Protein 8GXN (pdb70)

B-factor: mean 24.3, std 11.28, range [12.11, 96.99]

Structure (mmCIF, N/CA/C/O backbone):
data_8GXN
#
_entry.id   8GXN
#
_cell.length_a   74.688
_cell.length_b   74.688
_cell.length_c   81.523
_cell.angle_alpha   90.000
_cell.angle_beta   90.000
_cell.angle_gamma   120.000
#
_symmetry.space_group_name_H-M   'P 31 2 1'
#
loop_
_entity.id
_entity.type
_entity.pdbx_description
1 polymer caffeyl-CoA-O-methyltransferase
2 non-polymer S-ADENOSYL-L-HOMOCYSTEINE
3 non-polymer 'MAGNESIUM ION'
4 water water
#
loop_
_atom_site.group_PDB
_atom_site.id
_atom_site.type_symbol
_atom_site.label_atom_id
_atom_site.label_alt_id
_atom_site.label_comp_id
_atom_site.label_asym_id
_atom_site.label_entity_id
_atom_site.label_seq_id
_atom_site.pdbx_PDB_ins_code
_atom_site.Cartn_x
_atom_site.Cartn_y
_atom_site.Cartn_z
_atom_site.occupancy
_atom_site.B_iso_or_equiv
_atom_site.auth_seq_id
_atom_site.auth_comp_id
_atom_site.auth_asym_id
_atom_site.auth_atom_id
_atom_site.pdbx_PDB_model_num
ATOM 1 N N . LYS A 1 8 ? -4.22977 11.44175 83.67409 1.000 39.62698 8 LYS B N 1
ATOM 2 C CA . LYS A 1 8 ? -3.54263 12.26195 84.71829 1.000 31.63496 8 LYS B CA 1
ATOM 3 C C . LYS A 1 8 ? -4.50302 12.60216 85.86512 1.000 25.16735 8 LYS B C 1
ATOM 4 O O . LYS A 1 8 ? -5.59512 13.09087 85.61870 1.000 24.31306 8 LYS B O 1
ATOM 23 N N . THR A 1 9 ? -4.05030 12.38150 87.10282 1.000 23.02261 9 THR B N 1
ATOM 24 C CA . THR A 1 9 ? -4.88815 12.63434 88.26952 1.000 21.79628 9 THR B CA 1
ATOM 25 C C . THR A 1 9 ? -4.04041 12.67722 89.53195 1.000 22.24788 9 THR B C 1
ATOM 26 O O . THR A 1 9 ? -2.95537 12.10084 89.58936 1.000 23.82262 9 THR B O 1
ATOM 37 N N . ILE A 1 10 ? -4.55991 13.35905 90.55611 1.000 18.23422 10 ILE B N 1
ATOM 38 C CA . ILE A 1 10 ? -3.98679 13.33463 91.89991 1.000 19.78892 10 ILE B CA 1
ATOM 39 C C . ILE A 1 10 ? -4.82352 12.48468 92.84870 1.000 18.22834 10 ILE B C 1
ATOM 40 O O . ILE A 1 10 ? -4.60824 12.52109 94.06743 1.000 20.18319 10 ILE B O 1
ATOM 56 N N . LEU A 1 11 ? -5.78999 11.73924 92.32634 1.000 17.48129 11 LEU B N 1
ATOM 57 C CA . LEU A 1 11 ? -6.71939 10.98036 93.14224 1.000 17.50640 11 LEU B CA 1
ATOM 58 C C . LEU A 1 11 ? -6.23280 9.56426 93.37592 1.000 21.52558 11 LEU B C 1
ATOM 59 O O . LEU A 1 11 ? -5.22287 9.12317 92.81089 1.000 21.02058 11 LEU B O 1
ATOM 75 N N . LYS A 1 12 ? -7.01329 8.84000 94.18774 1.000 20.50685 12 LYS B N 1
ATOM 76 C CA . LYS A 1 12 ? -6.62471 7.50890 94.63772 1.000 23.35298 12 LYS B CA 1
ATOM 77 C C . LYS A 1 12 ? -6.40999 6.55754 93.47027 1.000 24.00666 12 LYS B C 1
ATOM 78 O O . LYS A 1 12 ? -5.52018 5.69904 93.51731 1.000 26.62420 12 LYS B O 1
ATOM 97 N N . SER A 1 13 ? -7.21818 6.67770 92.42095 1.000 21.06623 13 SER B N 1
ATOM 98 C CA . SER A 1 13 ? -7.08337 5.80074 91.26645 1.000 23.41818 13 SER B CA 1
ATOM 99 C C . SER A 1 13 ? -7.52580 6.53164 90.00686 1.000 22.92761 13 SER B C 1
ATOM 100 O O . SER A 1 13 ? -8.29550 7.49332 90.05538 1.000 21.05140 13 SER B O 1
ATOM 108 N N . GLU A 1 14 ? -7.03760 6.05171 88.86588 1.000 22.08497 14 GLU B N 1
ATOM 109 C CA . GLU A 1 14 ? -7.53550 6.53441 87.58634 1.000 20.69158 14 GLU B CA 1
ATOM 110 C C . GLU A 1 14 ? -9.02895 6.25482 87.44501 1.000 19.44509 14 GLU B C 1
ATOM 111 O O . GLU A 1 14 ? -9.76901 7.07464 86.89712 1.000 18.90640 14 GLU B O 1
ATOM 123 N N . ALA A 1 15 ? -9.50016 5.11438 87.95339 1.000 19.39817 15 ALA B N 1
ATOM 124 C CA . ALA A 1 15 ? -10.91756 4.79267 87.82418 1.000 20.30577 15 ALA B CA 1
ATOM 125 C C . ALA A 1 15 ? -11.77798 5.81719 88.56313 1.000 16.39768 15 ALA B C 1
ATOM 126 O O . ALA A 1 15 ? -12.85704 6.18192 88.08817 1.000 18.22397 15 ALA B O 1
ATOM 133 N N . LEU A 1 16 ? -11.32868 6.27504 89.74099 1.000 17.96062 16 LEU B N 1
ATOM 134 C CA . LEU A 1 16 ? -12.08180 7.29560 90.46601 1.000 17.44624 16 LEU B CA 1
ATOM 135 C C . LEU A 1 16 ? -12.13862 8.59674 89.67554 1.000 16.02271 16 LEU B C 1
ATOM 136 O O . LEU A 1 16 ? -13.20638 9.21092 89.56030 1.000 15.88808 16 LEU B O 1
ATOM 152 N N . GLN A 1 17 ? -11.00986 9.01108 89.09937 1.000 16.01120 17 GLN B N 1
ATOM 153 C CA . GLN A 1 17 ? -11.00425 10.20268 88.25706 1.000 17.20930 17 GLN B CA 1
ATOM 154 C C . GLN A 1 17 ? -11.97166 10.04784 87.08907 1.000 16.13430 17 GLN B C 1
ATOM 155 O O . GLN A 1 17 ? -12.73750 10.96207 86.76264 1.000 15.86998 17 GLN B O 1
ATOM 169 N N . LYS A 1 18 ? -11.93708 8.89345 86.42463 1.000 16.42001 18 LYS B N 1
ATOM 170 C CA . LYS A 1 18 ? -12.81509 8.70731 85.27859 1.000 15.39444 18 LYS B CA 1
ATOM 171 C C . LYS A 1 18 ? -14.27527 8.68968 85.70344 1.000 15.37257 18 LYS B C 1
ATOM 172 O O . LYS A 1 18 ? -15.14699 9.15293 84.96307 1.000 16.11847 18 LYS B O 1
ATOM 191 N N . TYR A 1 19 ? -14.54770 8.15072 86.89064 1.000 15.38730 19 TYR B N 1
ATOM 192 C CA . TYR A 1 19 ? -15.90494 8.14014 87.43240 1.000 15.51920 19 TYR B CA 1
ATOM 193 C C . TYR A 1 19 ? -16.45281 9.55879 87.56525 1.000 14.32157 19 TYR B C 1
ATOM 194 O O . TYR A 1 19 ? -17.59710 9.83465 87.19693 1.000 15.35063 19 TYR B O 1
ATOM 212 N N . ILE A 1 20 ? -15.63756 10.47792 88.07507 1.000 14.72885 20 ILE B N 1
ATOM 213 C CA . ILE A 1 20 ? -16.08807 11.87193 88.19079 1.000 14.83719 20 ILE B CA 1
ATOM 214 C C . ILE A 1 20 ? -16.42794 12.42657 86.81584 1.000 13.81659 20 ILE B C 1
ATOM 215 O O . ILE A 1 20 ? -17.46147 13.06979 86.60482 1.000 15.73152 20 ILE B O 1
ATOM 231 N N . TRP A 1 21 ? -15.53955 12.21906 85.84766 1.000 14.83248 21 TRP B N 1
ATOM 232 C CA . TRP A 1 21 ? -15.77645 12.77444 84.52748 1.000 15.41537 21 TRP B CA 1
ATOM 233 C C . TRP A 1 21 ? -17.02342 12.15366 83.89412 1.000 14.13440 21 TRP B C 1
ATOM 234 O O . TRP A 1 21 ? -17.89301 12.85217 83.36524 1.000 14.66272 21 TRP B O 1
ATOM 255 N N . ASP A 1 22 ? -17.13822 10.82222 83.95584 1.000 16.07259 22 ASP B N 1
ATOM 256 C CA . ASP A 1 22 ? -18.24994 10.15064 83.28499 1.000 16.39250 22 ASP B CA 1
ATOM 257 C C . ASP A 1 22 ? -19.57652 10.49570 83.93799 1.000 14.96980 22 ASP B C 1
ATOM 258 O O . ASP A 1 22 ? -20.60191 10.59858 83.25508 1.000 17.48716 22 ASP B O 1
ATOM 267 N N . THR A 1 23 ? -19.58071 10.64738 85.26079 1.000 14.74120 23 THR B N 1
ATOM 268 C CA . THR A 1 23 ? -20.82197 10.81667 86.00100 1.000 15.21990 23 THR B CA 1
ATOM 269 C C . THR A 1 23 ? -21.26156 12.26924 86.06105 1.000 14.74565 23 THR B C 1
ATOM 270 O O . THR A 1 23 ? -22.45506 12.56079 85.95445 1.000 16.14988 23 THR B O 1
ATOM 281 N N . SER A 1 24 ? -20.31365 13.17529 86.23217 1.000 15.07410 24 SER B N 1
ATOM 282 C CA . SER A 1 24 ? -20.63604 14.53415 86.65593 1.000 14.22509 24 SER B CA 1
ATOM 283 C C . SER A 1 24 ? -20.12556 15.63324 85.75488 1.000 16.35925 24 SER B C 1
ATOM 284 O O . SER A 1 24 ? -20.71520 16.70699 85.73415 1.000 22.30065 24 SER B O 1
ATOM 292 N N . ALA A 1 25 ? -19.04978 15.41238 85.01865 1.000 15.93285 25 ALA B N 1
ATOM 293 C CA . ALA A 1 25 ? -18.49635 16.47372 84.18455 1.000 17.61866 25 ALA B CA 1
ATOM 294 C C . ALA A 1 25 ? -18.90062 16.34549 82.72360 1.000 15.57154 25 ALA B C 1
ATOM 295 O O . ALA A 1 25 ? -19.50283 17.27109 82.17060 1.000 17.14961 25 ALA B O 1
ATOM 302 N N . TYR A 1 26 ? -18.59789 15.21864 82.08498 1.000 16.63029 26 TYR B N 1
ATOM 303 C CA . TYR A 1 26 ? -18.95400 15.07991 80.67834 1.000 17.34887 26 TYR B CA 1
ATOM 304 C C . TYR A 1 26 ? -20.43650 15.32081 80.41837 1.000 16.96983 26 TYR B C 1
ATOM 305 O O . TYR A 1 26 ? -20.76304 15.95885 79.40137 1.000 18.54675 26 TYR B O 1
ATOM 323 N N . PRO A 1 27 ? -21.37358 14.86871 81.26411 1.000 17.73507 27 PRO B N 1
ATOM 324 C CA . PRO A 1 27 ? -22.80000 15.11761 80.97642 1.000 19.02747 27 PRO B CA 1
ATOM 325 C C . PRO A 1 27 ? -23.20155 16.57584 81.08574 1.000 20.25756 27 PRO B C 1
ATOM 326 O O . PRO A 1 27 ? -24.31571 16.91961 80.69166 1.000 21.92582 27 PRO B O 1
ATOM 337 N N . ARG A 1 28 ? -22.34217 17.42754 81.63197 1.000 17.46718 28 ARG B N 1
ATOM 338 C CA . ARG A 1 28 ? -22.62242 18.83932 81.84378 1.000 15.95814 28 ARG B CA 1
ATOM 339 C C . ARG A 1 28 ? -21.67526 19.73154 81.04734 1.000 17.82200 28 ARG B C 1
ATOM 340 O O . ARG A 1 28 ? -21.65601 20.95223 81.23939 1.000 18.11119 28 ARG B O 1
ATOM 361 N N . GLU A 1 29 ? -20.88203 19.14481 80.16796 1.000 17.02319 29 GLU B N 1
ATOM 362 C CA . GLU A 1 29 ? -19.83291 19.85272 79.44817 1.000 16.64362 29 GLU B CA 1
ATOM 363 C C . GLU A 1 29 ? -20.35574 20.35600 78.11037 1.000 15.96171 29 GLU B C 1
ATOM 364 O O . GLU A 1 29 ? -20.82562 19.57274 77.27905 1.000 16.65545 29 GLU B O 1
ATOM 376 N N . HIS A 1 30 ? -20.21222 21.65750 77.88297 1.000 17.07946 30 HIS B N 1
ATOM 377 C CA . HIS A 1 30 ? -20.58053 22.25734 76.60563 1.000 16.24100 30 HIS B CA 1
ATOM 378 C C . HIS A 1 30 ? -19.92708 21.51700 75.45108 1.000 15.76908 30 HIS B C 1
ATOM 379 O O . HIS A 1 30 ? -18.75582 21.13157 75.50953 1.000 16.64200 30 HIS B O 1
ATOM 393 N N . GLU A 1 31 ? -20.70450 21.34310 74.38448 1.000 18.69112 31 GLU B N 1
ATOM 394 C CA . GLU A 1 31 ? -20.20997 20.63043 73.21059 1.000 17.89236 31 GLU B CA 1
ATOM 395 C C . GLU A 1 31 ? -18.89390 21.19080 72.67688 1.000 16.89159 31 GLU B C 1
ATOM 396 O O . GLU A 1 31 ? -18.01323 20.42557 72.24807 1.000 17.80018 31 GLU B O 1
ATOM 408 N N . GLN A 1 32 ? -18.72843 22.52296 72.70293 1.000 17.33904 32 GLN B N 1
ATOM 409 C CA . GLN A 1 32 ? -17.48968 23.09274 72.17063 1.000 16.65553 32 GLN B CA 1
ATOM 410 C C . GLN A 1 32 ? -16.29670 22.89199 73.09725 1.000 15.83446 32 GLN B C 1
ATOM 411 O O . GLN A 1 32 ? -15.15353 22.88577 72.61813 1.000 16.17492 32 GLN B O 1
ATOM 425 N N . LEU A 1 33 ? -16.53522 22.69701 74.40310 1.000 15.53701 33 LEU B N 1
ATOM 426 C CA . LEU A 1 33 ? -15.45230 22.30530 75.30053 1.000 14.62376 33 LEU B CA 1
ATOM 427 C C . LEU A 1 33 ? -14.97950 20.88584 75.00887 1.000 15.00515 33 LEU B C 1
ATOM 428 O O . LEU A 1 33 ? -13.77466 20.62434 74.97020 1.000 16.55629 33 LEU B O 1
ATOM 444 N N . LYS A 1 34 ? -15.91504 19.95605 74.79103 1.000 17.08646 34 LYS B N 1
ATOM 445 C CA . LYS A 1 34 ? -15.52595 18.62316 74.34141 1.000 18.09602 34 LYS B CA 1
ATOM 446 C C . LYS A 1 34 ? -14.71679 18.68469 73.04997 1.000 18.38302 34 LYS B C 1
ATOM 447 O O . LYS A 1 34 ? -13.65901 18.05248 72.93480 1.000 18.12874 34 LYS B O 1
ATOM 466 N N . ARG A 1 35 ? -15.19371 19.44865 72.07487 1.000 17.49954 35 ARG B N 1
ATOM 467 C CA . ARG A 1 35 ? -14.49821 19.53796 70.79612 1.000 18.02694 35 ARG B CA 1
ATOM 468 C C . ARG A 1 35 ? -13.10554 20.13090 70.98480 1.000 18.70183 35 ARG B C 1
ATOM 469 O O . ARG A 1 35 ? -12.13699 19.68967 70.34689 1.000 19.72711 35 ARG B O 1
ATOM 490 N N . LEU A 1 36 ? -12.96686 21.11820 71.88256 1.000 16.10076 36 LEU B N 1
ATOM 491 C CA . LEU A 1 36 ? -11.65323 21.70024 72.12338 1.000 16.55292 36 LEU B CA 1
ATOM 492 C C . LEU A 1 36 ? -10.71486 20.67176 72.73229 1.000 16.49654 36 LEU B C 1
ATOM 493 O O . LEU A 1 36 ? -9.55745 20.56898 72.32263 1.000 17.56540 36 LEU B O 1
ATOM 509 N N . ARG A 1 37 ? -11.19537 19.87988 73.69731 1.000 16.87522 37 ARG B N 1
ATOM 510 C CA . ARG A 1 37 ? -10.37579 18.81431 74.25961 1.000 19.25176 37 ARG B CA 1
ATOM 511 C C . ARG A 1 37 ? -9.93228 17.83661 73.18416 1.000 19.62051 37 ARG B C 1
ATOM 512 O O . ARG A 1 37 ? -8.76109 17.44310 73.13863 1.000 22.22688 37 ARG B O 1
ATOM 533 N N . ASP A 1 38 ? -10.86241 17.41160 72.33108 1.000 20.53307 38 ASP B N 1
ATOM 534 C CA . ASP A 1 38 ? -10.53037 16.43390 71.30086 1.000 23.60946 38 ASP B CA 1
ATOM 535 C C . ASP A 1 38 ? -9.52681 17.01131 70.30636 1.000 24.72835 38 ASP B C 1
ATOM 536 O O . ASP A 1 38 ? -8.57199 16.33048 69.91346 1.000 24.59092 38 ASP B O 1
ATOM 545 N N . ALA A 1 39 ? -9.68869 18.28290 69.93350 1.000 21.08488 39 ALA B N 1
ATOM 546 C CA . ALA A 1 39 ? -8.73232 18.91096 69.02501 1.000 21.43823 39 ALA B CA 1
ATOM 547 C C . ALA A 1 39 ? -7.35508 18.99665 69.66116 1.000 22.27368 39 ALA B C 1
ATOM 548 O O . ALA A 1 39 ? -6.32800 18.84459 68.98780 1.000 22.71283 39 ALA B O 1
ATOM 555 N N . THR A 1 40 ? -7.31599 19.25817 70.96245 1.000 20.17128 40 THR B N 1
ATOM 556 C CA . THR A 1 40 ? -6.04703 19.34579 71.66822 1.000 20.28995 40 THR B CA 1
ATOM 557 C C . THR A 1 40 ? -5.34865 17.99195 71.70004 1.000 22.51417 40 THR B C 1
ATOM 558 O O . THR A 1 40 ? -4.12927 17.90577 71.48428 1.000 21.93131 40 THR B O 1
ATOM 569 N N . PHE A 1 41 ? -6.09968 16.91899 71.98374 1.000 22.64406 41 PHE B N 1
ATOM 570 C CA . PHE A 1 41 ? -5.48457 15.59841 72.01488 1.000 27.93762 41 PHE B CA 1
ATOM 571 C C . PHE A 1 41 ? -5.00527 15.20608 70.62372 1.000 28.94642 41 PHE B C 1
ATOM 572 O O . PHE A 1 41 ? -3.93275 14.60595 70.46927 1.000 29.93224 41 PHE B O 1
ATOM 589 N N . LYS A 1 42 ? -5.78302 15.54372 69.59576 1.000 25.56041 42 LYS B N 1
ATOM 590 C CA . LYS A 1 42 ? -5.39018 15.17495 68.24027 1.000 28.14622 42 LYS B CA 1
ATOM 591 C C . LYS A 1 42 ? -4.09072 15.86583 67.85273 1.000 30.37425 42 LYS B C 1
ATOM 592 O O . LYS A 1 42 ? -3.21063 15.25423 67.23974 1.000 32.46558 42 LYS B O 1
ATOM 611 N N . LYS A 1 43 ? -3.94710 17.14134 68.20646 1.000 25.56958 43 LYS B N 1
ATOM 612 C CA . LYS A 1 43 ? -2.75848 17.89598 67.82455 1.000 25.49166 43 LYS B CA 1
ATOM 613 C C . LYS A 1 43 ? -1.55254 17.55406 68.68919 1.000 30.18745 43 LYS B C 1
ATOM 614 O O . LYS A 1 43 ? -0.44912 17.36646 68.16774 1.000 29.64638 43 LYS B O 1
ATOM 633 N N . TYR A 1 44 ? -1.72891 17.49593 70.01213 1.000 24.36798 44 TYR B N 1
ATOM 634 C CA . TYR A 1 44 ? -0.59866 17.40661 70.92588 1.000 25.21908 44 TYR B CA 1
ATOM 635 C C . TYR A 1 44 ? -0.43969 16.03875 71.56054 1.000 26.10142 44 TYR B C 1
ATOM 636 O O . TYR A 1 44 ? 0.52779 15.82954 72.30148 1.000 26.92023 44 TYR B O 1
ATOM 654 N N . GLY A 1 45 ? -1.36139 15.11595 71.30829 1.000 27.90139 45 GLY B N 1
ATOM 655 C CA . GLY A 1 45 ? -1.25988 13.80822 71.93424 1.000 29.11307 45 GLY B CA 1
ATOM 656 C C . GLY A 1 45 ? -1.22084 13.92473 73.44245 1.000 31.14562 45 GLY B C 1
ATOM 657 O O . GLY A 1 45 ? -2.00068 14.65842 74.05674 1.000 27.76370 45 GLY B O 1
ATOM 661 N N . ASP A 1 46 ? -0.29666 13.19871 74.06001 1.000 30.68553 46 ASP B N 1
ATOM 662 C CA . ASP A 1 46 ? -0.27482 13.13097 75.51255 1.000 34.87079 46 ASP B CA 1
ATOM 663 C C . ASP A 1 46 ? 0.06840 14.47111 76.13749 1.000 33.55993 46 ASP B C 1
ATOM 664 O O . ASP A 1 46 ? -0.17790 14.66849 77.33437 1.000 36.91898 46 ASP B O 1
ATOM 673 N N . ARG A 1 47 ? 0.63916 15.39203 75.36299 1.000 31.46208 47 ARG B N 1
ATOM 674 C CA . ARG A 1 47 ? 0.89071 16.72897 75.87383 1.000 36.34600 47 ARG B CA 1
ATOM 675 C C . ARG A 1 47 ? -0.39881 17.45324 76.22441 1.000 31.63274 47 ARG B C 1
ATOM 676 O O . ARG A 1 47 ? -0.34381 18.47836 76.91017 1.000 32.75875 47 ARG B O 1
ATOM 697 N N . ALA A 1 48 ? -1.54900 16.95313 75.76354 1.000 27.09094 48 ALA B N 1
ATOM 698 C CA . ALA A 1 48 ? -2.83077 17.56246 76.09466 1.000 25.79628 48 ALA B CA 1
ATOM 699 C C . ALA A 1 48 ? -3.08692 17.56553 77.59342 1.000 28.75102 48 ALA B C 1
ATOM 700 O O . ALA A 1 48 ? -3.97640 18.28547 78.05817 1.000 28.11546 48 ALA B O 1
ATOM 707 N N . VAL A 1 49 ? -2.32634 16.76812 78.34559 1.000 30.43615 49 VAL B N 1
ATOM 708 C CA . VAL A 1 49 ? -2.37186 16.75469 79.80797 1.000 34.21204 49 VAL B CA 1
ATOM 709 C C . VAL A 1 49 ? -2.24484 18.14387 80.39868 1.000 28.34195 49 VAL B C 1
ATOM 710 O O . VAL A 1 49 ? -2.67612 18.39109 81.53300 1.000 28.53910 49 VAL B O 1
ATOM 723 N N . MET A 1 50 ? -1.61163 19.05622 79.67802 1.000 25.83999 50 MET B N 1
ATOM 724 C CA . MET A 1 50 ? -1.37665 20.37947 80.21867 1.000 27.47494 50 MET B CA 1
ATOM 725 C C . MET A 1 50 ? -2.66756 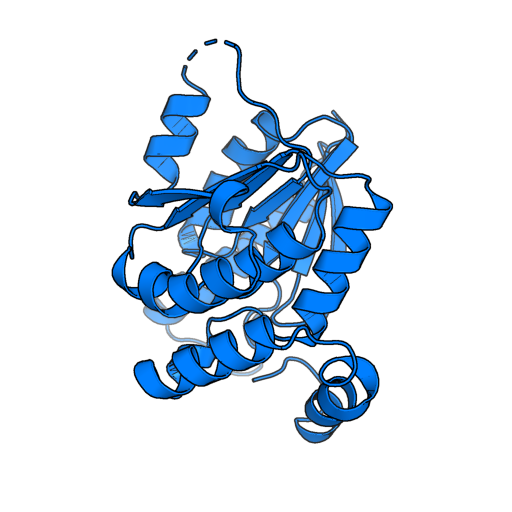21.15094 80.40443 1.000 26.05830 50 MET B C 1
ATOM 726 O O . MET A 1 50 ? -2.69965 22.10629 81.18920 1.000 27.74242 50 MET B O 1
ATOM 740 N N . GLY A 1 51 ? -3.71595 20.76870 79.69406 1.000 23.02212 51 GLY B N 1
ATOM 741 C CA . GLY A 1 51 ? -4.95884 21.48337 79.75991 1.000 22.73869 51 GLY B CA 1
ATOM 742 C C . GLY A 1 51 ? -5.68766 21.25686 81.07179 1.000 19.79315 51 GLY B C 1
ATOM 743 O O . GLY A 1 51 ? -5.50875 20.25837 81.77952 1.000 21.04521 51 GLY B O 1
ATOM 747 N N . VAL A 1 52 ? -6.50003 22.23744 81.40801 1.000 18.88747 52 VAL B N 1
ATOM 748 C CA . VAL A 1 52 ? -7.36513 22.12873 82.58502 1.000 17.43140 52 VAL B CA 1
ATOM 749 C C . VAL A 1 52 ? -8.37493 21.01120 82.34618 1.000 17.26517 52 VAL B C 1
ATOM 750 O O . VAL A 1 52 ? -9.03776 20.99313 81.29781 1.000 19.62225 52 VAL B O 1
ATOM 763 N N . PRO A 1 53 ? -8.53658 20.07312 83.27555 1.000 17.36283 53 PRO B N 1
ATOM 764 C CA . PRO A 1 53 ? -9.43468 18.94383 83.04335 1.000 17.30432 53 PRO B CA 1
ATOM 765 C C . PRO A 1 53 ? -10.88964 19.32334 83.27038 1.000 16.25482 53 PRO B C 1
ATOM 766 O O . PRO A 1 53 ? -11.20507 20.34473 83.91043 1.000 17.04616 53 PRO B O 1
ATOM 777 N N . PRO A 1 54 ? -11.81663 18.49206 82.78169 1.000 15.52825 54 PRO B N 1
ATOM 778 C CA . PRO A 1 54 ? -13.23086 18.90152 82.80326 1.000 15.96605 54 PRO B CA 1
ATOM 779 C C . PRO A 1 54 ? -13.82178 19.07924 84.19611 1.000 14.82241 54 PRO B C 1
ATOM 780 O O . PRO A 1 54 ? -14.71389 19.90809 84.36507 1.000 15.84642 54 PRO B O 1
ATOM 791 N N . ASP A 1 55 ? -13.43828 18.27303 85.18980 1.000 14.75644 55 ASP B N 1
ATOM 792 C CA . ASP A 1 55 ? -13.99366 18.52463 86.52013 1.000 14.13037 55 ASP B CA 1
ATOM 793 C C . ASP A 1 55 ? -13.50321 19.86108 87.07212 1.000 13.78302 55 ASP B C 1
ATOM 794 O O . ASP A 1 55 ? -14.28433 20.61906 87.66452 1.000 14.69656 55 ASP B O 1
ATOM 803 N N . GLU A 1 56 ? -12.22578 20.19746 86.85162 1.000 14.92073 56 GLU B N 1
ATOM 804 C CA . GLU A 1 56 ? -11.77481 21.51934 87.25533 1.000 14.71908 56 GLU B CA 1
ATOM 805 C C . GLU A 1 56 ? -12.54169 22.61132 86.51107 1.000 14.29079 56 GLU B C 1
ATOM 806 O O . GLU A 1 56 ? -12.93497 23.61802 87.10424 1.000 15.46240 56 GLU B O 1
ATOM 819 N N . GLY A 1 57 ? -12.80186 22.41301 85.22030 1.000 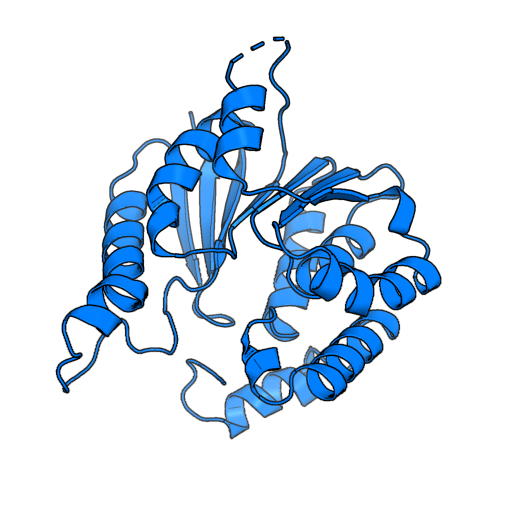14.85205 57 GLY B N 1
ATOM 820 C CA . GLY A 1 57 ? -13.54549 23.40567 84.45697 1.000 13.96764 57 GLY B CA 1
ATOM 821 C C . GLY A 1 57 ? -14.92905 23.67464 85.00967 1.000 15.04920 57 GLY B C 1
ATOM 822 O O . GLY A 1 57 ? -15.33398 24.83108 85.19607 1.000 14.94753 57 GLY B O 1
ATOM 826 N N . LEU A 1 58 ? -15.67308 22.60963 85.30512 1.000 14.43508 58 LEU B N 1
ATOM 827 C CA . LEU A 1 58 ? -17.01814 22.83997 85.83145 1.000 15.70508 58 LEU B CA 1
ATOM 828 C C . LEU A 1 58 ? -16.98030 23.52769 87.18909 1.000 14.25771 58 LEU B C 1
ATOM 829 O O . LEU A 1 58 ? -17.86830 24.32002 87.51611 1.000 15.66102 58 LEU B O 1
ATOM 834 N N . PHE A 1 59 ? -15.94570 23.26322 87.97381 1.000 14.50600 59 PHE B N 1
ATOM 835 C CA . PHE A 1 59 ? -15.76186 23.97049 89.23072 1.000 14.82725 59 PHE B CA 1
ATOM 836 C C . PHE A 1 59 ? -15.49474 25.45375 88.99864 1.000 14.80178 59 PHE B C 1
ATOM 837 O O . PHE A 1 59 ? -16.10215 26.30334 89.64273 1.000 16.00093 59 PHE B O 1
ATOM 854 N N . LEU A 1 60 ? -14.56815 25.78211 88.09864 1.000 15.13706 60 LEU B N 1
ATOM 855 C CA . LEU A 1 60 ? -14.29234 27.18632 87.78575 1.000 15.55515 60 LEU B CA 1
ATOM 856 C C . LEU A 1 60 ? -15.54813 27.89487 87.31215 1.000 15.14147 60 LEU B C 1
ATOM 857 O O . LEU A 1 60 ? -15.81993 29.03930 87.71799 1.000 15.24577 60 LEU B O 1
ATOM 873 N N . SER A 1 61 ? -16.33259 27.22311 86.46328 1.000 14.60847 61 SER B N 1
ATOM 874 C CA . SER A 1 61 ? -17.56510 27.81686 85.97858 1.000 15.64688 61 SER B CA 1
ATOM 875 C C . SER A 1 61 ? -18.47851 28.17318 87.14543 1.000 15.65091 61 SER B C 1
ATOM 876 O O . SER A 1 61 ? -18.99447 29.29744 87.21176 1.000 16.26537 61 SER B O 1
ATOM 884 N N . MET A 1 62 ? -18.69626 27.23516 88.08752 1.000 15.02929 62 MET B N 1
ATOM 885 C CA . MET A 1 62 ? -19.58376 27.59872 89.19012 1.000 15.73124 62 MET B CA 1
ATOM 886 C C . MET A 1 62 ? -19.01371 28.71233 90.04098 1.000 15.07611 62 MET B C 1
ATOM 887 O O . MET A 1 62 ? -19.74848 29.59861 90.48282 1.000 16.38063 62 MET B O 1
ATOM 901 N N . LEU A 1 63 ? -17.70674 28.68686 90.28877 1.000 14.48087 63 LEU B N 1
ATOM 902 C CA . LEU A 1 63 ? -17.09540 29.74247 91.08588 1.000 13.71482 63 LEU B CA 1
ATOM 903 C C . LEU A 1 63 ? -17.33906 31.11222 90.47599 1.000 13.87859 63 LEU B C 1
ATOM 904 O O . LEU A 1 63 ? -17.71145 32.05954 91.17666 1.000 14.15119 63 LEU B O 1
ATOM 920 N N . LEU A 1 64 ? -17.12335 31.23217 89.15823 1.000 13.82947 64 LEU B N 1
ATOM 921 C CA . LEU A 1 64 ? -17.29182 32.51243 88.48399 1.000 13.29651 64 LEU B CA 1
ATOM 922 C C . LEU A 1 64 ? -18.71063 33.01786 88.62447 1.000 13.43685 64 LEU B C 1
ATOM 923 O O . LEU A 1 64 ? -18.93790 34.21552 88.83750 1.000 15.11787 64 LEU B O 1
ATOM 939 N N . LYS A 1 65 ? -19.67967 32.11048 88.53103 1.000 14.43734 65 LYS B N 1
ATOM 940 C CA . LYS A 1 65 ? -21.07238 32.52321 88.66792 1.000 15.30097 65 LYS B CA 1
ATOM 941 C C . LYS A 1 65 ? -21.38819 32.93310 90.09956 1.000 14.73069 65 LYS B C 1
ATOM 942 O O . LYS A 1 65 ? -22.04375 33.95342 90.33577 1.000 15.89063 65 LYS B O 1
ATOM 961 N N . LEU A 1 66 ? -20.88721 32.17708 91.07036 1.000 13.88285 66 LEU B N 1
ATOM 962 C CA . LEU A 1 66 ? -21.18936 32.48391 92.46397 1.000 15.26493 66 LEU B CA 1
ATOM 963 C C . LEU A 1 66 ? -20.58118 33.81336 92.87378 1.000 16.09772 66 LEU B C 1
ATOM 964 O O . LEU A 1 66 ? -21.14600 34.54413 93.70176 1.000 18.17322 66 LEU B O 1
ATOM 980 N N . MET A 1 67 ? -19.42667 34.13810 92.31112 1.000 16.08133 67 MET B N 1
ATOM 981 C CA . MET A 1 67 ? -18.74383 35.39000 92.57438 1.000 17.87299 67 MET B CA 1
ATOM 982 C C . MET A 1 67 ? -19.31296 36.56109 91.80366 1.000 16.61141 67 MET B C 1
ATOM 983 O O . MET A 1 67 ? -18.88675 37.70591 92.04476 1.000 18.09490 67 MET B O 1
ATOM 997 N N . ASN A 1 68 ? -20.20556 36.30637 90.84694 1.000 16.02578 68 ASN B N 1
ATOM 998 C CA . ASN A 1 68 ? -20.66698 37.34691 89.94076 1.000 17.05671 68 ASN B CA 1
ATOM 999 C C . ASN A 1 68 ? -19.50712 38.04259 89.24310 1.000 17.03278 68 ASN B C 1
ATOM 1000 O O . ASN A 1 68 ? -19.51800 39.26385 89.03985 1.000 18.74285 68 ASN B O 1
ATOM 1011 N N . ALA A 1 69 ? -18.52189 37.24638 88.83360 1.000 15.86862 69 ALA B N 1
ATOM 1012 C CA . ALA A 1 69 ? -17.39399 37.78509 88.09423 1.000 14.91516 69 ALA B CA 1
ATOM 1013 C C . ALA A 1 69 ? -17.85297 38.31993 86.75673 1.000 15.82745 69 ALA B C 1
ATOM 1014 O O . ALA A 1 69 ? -18.75610 37.77447 86.13120 1.000 16.35305 69 ALA B O 1
ATOM 1021 N N . LYS A 1 70 ? -17.18317 39.37268 86.30086 1.000 14.57022 70 LYS B N 1
ATOM 1022 C CA . LYS A 1 70 ? -17.44044 39.95547 84.98880 1.000 15.16992 70 LYS B CA 1
ATOM 1023 C C . LYS A 1 70 ? -16.17603 40.22262 84.19796 1.000 16.14440 70 LYS B C 1
ATOM 1024 O O . LYS A 1 70 ? -16.20106 40.08734 82.97356 1.000 17.52700 70 LYS B O 1
ATOM 1043 N N . LYS A 1 71 ? -15.08970 40.62134 84.84354 1.000 13.66868 71 LYS B N 1
ATOM 1044 C CA . LYS A 1 71 ? -13.84982 40.96540 84.15866 1.000 14.90317 71 LYS B CA 1
ATOM 1045 C C . LYS A 1 71 ? -12.76290 40.08969 84.74630 1.000 12.87018 71 LYS B C 1
ATOM 1046 O O . LYS A 1 71 ? -12.54976 40.10403 85.95994 1.000 14.94795 71 LYS B O 1
ATOM 1065 N N . THR A 1 72 ? -12.06252 39.33332 83.91575 1.000 13.82988 72 THR B N 1
ATOM 1066 C CA . THR A 1 72 ? -11.11243 38.35989 84.41677 1.000 13.83716 72 THR B CA 1
ATOM 1067 C C . THR A 1 72 ? -9.82565 38.40930 83.61392 1.000 13.25873 72 THR B C 1
ATOM 1068 O O . THR A 1 72 ? -9.76589 38.94677 82.49915 1.000 13.46006 72 THR B O 1
ATOM 1079 N N . LEU A 1 73 ? -8.78874 37.80387 84.19395 1.000 13.14511 73 LEU B N 1
ATOM 1080 C CA . LEU A 1 73 ? -7.44742 37.74454 83.63179 1.000 13.59149 73 LEU B CA 1
ATOM 1081 C C . LEU A 1 73 ? -6.99898 36.30181 83.65530 1.000 13.70116 73 LEU B C 1
ATOM 1082 O O . LEU A 1 73 ? -7.19881 35.60879 84.64993 1.000 13.85121 73 LEU B O 1
ATOM 1098 N N . GLU A 1 74 ? -6.39530 35.84296 82.57130 1.000 14.67205 74 GLU B N 1
ATOM 1099 C CA . GLU A 1 74 ? -5.87266 34.49177 82.49905 1.000 14.29926 74 GLU B CA 1
ATOM 1100 C C . GLU A 1 74 ? -4.42155 34.57573 82.07225 1.000 14.47720 74 GLU B C 1
ATOM 1101 O O . GLU A 1 74 ? -4.11526 35.15180 81.02072 1.000 15.17681 74 GLU B O 1
ATOM 1113 N N . ILE A 1 75 ? -3.53287 34.03202 82.88599 1.000 14.24203 75 ILE B N 1
ATOM 1114 C CA . ILE A 1 75 ? -2.09577 34.00127 82.65245 1.000 14.91517 75 ILE B CA 1
ATOM 1115 C C . ILE A 1 75 ? -1.77590 32.56812 82.26258 1.000 15.95532 75 ILE B C 1
ATOM 1116 O O . ILE A 1 75 ? -1.81051 31.67374 83.11378 1.000 15.45144 75 ILE B O 1
ATOM 1132 N N . GLY A 1 76 ? -1.49241 32.33375 80.98395 1.000 16.47510 76 GLY B N 1
ATOM 1133 C CA . GLY A 1 76 ? -1.40094 31.00460 80.43596 1.000 16.73474 76 GLY B CA 1
ATOM 1134 C C . GLY A 1 76 ? -2.72422 30.59599 79.84330 1.000 18.61402 76 GLY B C 1
ATOM 1135 O O . GLY A 1 76 ? -3.75673 30.74169 80.50523 1.000 23.62062 76 GLY B O 1
ATOM 1139 N N . VAL A 1 77 ? -2.72362 30.11098 78.59664 1.000 15.11381 77 VAL B N 1
ATOM 1140 C CA . VAL A 1 77 ? -3.95352 29.81077 77.87693 1.000 14.85400 77 VAL B CA 1
ATOM 1141 C C . VAL A 1 77 ? -3.89490 28.42520 77.24546 1.000 15.47606 77 VAL B C 1
ATOM 1142 O O . VAL A 1 77 ? -4.88963 27.69167 77.24008 1.000 16.33711 77 VAL B O 1
ATOM 1155 N N . PHE A 1 78 ? -2.75408 28.07136 76.66018 1.000 15.22141 78 PHE B N 1
ATOM 1156 C CA . PHE A 1 78 ? -2.60748 26.80478 75.90259 1.000 16.78441 78 PHE B CA 1
ATOM 1157 C C . PHE A 1 78 ? -3.69864 26.75557 74.83103 1.000 16.12812 78 PHE B C 1
ATOM 1158 O O . PHE A 1 78 ? -3.92133 27.74546 74.10787 1.000 16.15430 78 PHE B O 1
ATOM 1175 N N . THR A 1 79 ? -4.40552 25.63832 74.67965 1.000 17.10962 79 THR B N 1
ATOM 1176 C CA . THR A 1 79 ? -5.41484 25.55145 73.65129 1.000 15.92513 79 THR B CA 1
ATOM 1177 C C . THR A 1 79 ? -6.76377 26.10577 74.09028 1.000 16.60513 79 THR B C 1
ATOM 1178 O O . THR A 1 79 ? -7.68839 26.13241 73.27561 1.000 17.07076 79 THR B O 1
ATOM 1189 N N . GLY A 1 80 ? -6.89951 26.55654 75.33967 1.000 15.67385 80 GLY B N 1
ATOM 1190 C CA . GLY A 1 80 ? -8.03002 27.36933 75.70780 1.000 15.96691 80 GLY B CA 1
ATOM 1191 C C . GLY A 1 80 ? -9.16025 26.72258 76.48045 1.000 14.47965 80 GLY B C 1
ATOM 1192 O O . GLY A 1 80 ? -10.23628 27.32297 76.55482 1.000 15.02359 80 GLY B O 1
ATOM 1196 N N . TYR A 1 81 ? -8.95924 25.54289 77.07416 1.000 14.96671 81 TYR B N 1
ATOM 1197 C CA . TYR A 1 81 ? -10.06949 24.90181 77.77995 1.000 15.26862 81 TYR B CA 1
ATOM 1198 C C . TYR A 1 81 ? -10.59252 25.77355 78.91798 1.000 13.55881 81 TYR B C 1
ATOM 1199 O O . TYR A 1 81 ? -11.79587 26.02648 79.01207 1.000 14.05366 81 TYR B O 1
ATOM 1217 N N . SER A 1 82 ? -9.70460 26.24214 79.79723 1.000 14.45521 82 SER B N 1
ATOM 1218 C CA . SER A 1 82 ? -10.17594 27.10086 80.88303 1.000 13.68461 82 SER B CA 1
ATOM 1219 C C . SER A 1 82 ? -10.66141 28.44412 80.36175 1.000 13.63607 82 SER B C 1
ATOM 1220 O O . SER A 1 82 ? -11.58620 29.02868 80.93499 1.000 13.49478 82 SER B O 1
ATOM 1228 N N . LEU A 1 83 ? -10.09137 28.92557 79.25776 1.000 14.03173 83 LEU B N 1
ATOM 1229 C CA . LEU A 1 83 ? -10.50568 30.20984 78.70518 1.000 13.69852 83 LEU B CA 1
ATOM 1230 C C . LEU A 1 83 ? -11.93079 30.12976 78.17445 1.000 13.16496 83 LEU B C 1
ATOM 1231 O O . LEU A 1 83 ? -12.76525 30.99621 78.45841 1.000 13.60846 83 LEU B O 1
ATOM 1247 N N . LEU A 1 84 ? -12.22843 29.07645 77.41086 1.000 14.66770 84 LEU B N 1
ATOM 1248 C CA . LEU A 1 84 ? -13.58613 28.88676 76.91231 1.000 14.21550 84 LEU B CA 1
ATOM 1249 C C . LEU A 1 84 ? -14.56068 28.61437 78.05285 1.000 12.68565 84 LEU B C 1
ATOM 1250 O O . LEU A 1 84 ? -15.69479 29.11655 78.05097 1.000 13.78493 84 LEU B O 1
ATOM 1266 N N . THR A 1 85 ? -14.14184 27.80880 79.03154 1.000 13.92675 85 THR B N 1
ATOM 1267 C CA . THR A 1 85 ? -14.96511 27.60830 80.22465 1.000 13.72687 85 THR B CA 1
ATOM 1268 C C . THR A 1 85 ? -15.34557 28.94916 80.83607 1.000 13.52415 85 THR B C 1
ATOM 1269 O O . THR A 1 85 ? -16.50581 29.18572 81.17998 1.000 13.90521 85 THR B O 1
ATOM 1280 N N . THR A 1 86 ? -14.35647 29.82659 81.01013 1.000 12.75215 86 THR B N 1
ATOM 1281 C CA . THR A 1 86 ? -14.57955 31.12076 81.64493 1.000 14.63580 86 THR B CA 1
ATOM 1282 C C . THR A 1 86 ? -15.50466 31.98117 80.79787 1.000 13.00212 86 THR B C 1
ATOM 1283 O O . THR A 1 86 ? -16.46235 32.57362 81.30280 1.000 13.44128 86 THR B O 1
ATOM 1294 N N . ALA A 1 87 ? -15.26233 32.02573 79.49231 1.000 13.75785 87 ALA B N 1
ATOM 1295 C CA . ALA A 1 87 ? -16.08457 32.85284 78.62058 1.000 14.96804 87 ALA B CA 1
ATOM 1296 C C . ALA A 1 87 ? -17.52575 32.37681 78.61447 1.000 13.73003 87 ALA B C 1
ATOM 1297 O O . ALA A 1 87 ? -18.44413 33.19657 78.56994 1.000 15.28520 87 ALA B O 1
ATOM 1304 N N . LEU A 1 88 ? -17.74339 31.05559 78.66006 1.000 13.96962 88 LEU B N 1
ATOM 1305 C CA . LEU A 1 88 ? -19.11041 30.54200 78.70388 1.000 14.67610 88 LEU B CA 1
ATOM 1306 C C . LEU A 1 88 ? -19.80538 30.86882 80.01847 1.000 15.97047 88 LEU B C 1
ATOM 1307 O O . LEU A 1 88 ? -21.01881 31.10150 80.04027 1.000 18.27949 88 LEU B O 1
ATOM 1323 N N . ALA A 1 89 ? -19.05774 30.90315 81.11810 1.000 14.72502 89 ALA B N 1
ATOM 1324 C CA . ALA A 1 89 ? -19.63924 31.10877 82.44348 1.000 15.04523 89 ALA B CA 1
ATOM 1325 C C . ALA A 1 89 ? -19.96147 32.56766 82.71151 1.000 14.30550 89 ALA B C 1
ATOM 1326 O O . ALA A 1 89 ? -20.94679 32.86265 83.40676 1.000 16.48824 89 ALA B O 1
ATOM 1333 N N . LEU A 1 90 ? -19.14772 33.49080 82.19353 1.000 15.06263 90 LEU B N 1
ATOM 1334 C CA . LEU A 1 90 ? -19.34511 34.90284 82.47116 1.000 15.82939 90 LEU B CA 1
ATOM 1335 C C . LEU A 1 90 ? -20.63234 35.39442 81.82933 1.000 15.08083 90 LEU B C 1
ATOM 1336 O O . LEU A 1 90 ? -21.12419 34.78576 80.88674 1.000 15.97593 90 LEU B O 1
ATOM 1352 N N . PRO A 1 91 ? -21.16389 36.51656 82.30794 1.000 16.35630 91 PRO B N 1
ATOM 1353 C CA . PRO A 1 91 ? -22.38122 37.06281 81.70582 1.000 18.51591 91 PRO B CA 1
ATOM 1354 C C . PRO A 1 91 ? -22.10560 37.56763 80.30233 1.000 17.06274 91 PRO B C 1
ATOM 1355 O O . PRO A 1 91 ? -20.96655 37.59128 79.80421 1.000 16.60516 91 PRO B O 1
ATOM 1366 N N . HIS A 1 92 ? -23.18645 37.99592 79.64173 1.000 19.38005 92 HIS B N 1
ATOM 1367 C CA . HIS A 1 92 ? -23.04758 38.43885 78.26138 1.000 19.13926 92 HIS B CA 1
ATOM 1368 C C . HIS A 1 92 ? -22.01331 39.54588 78.11047 1.000 17.17996 92 HIS B C 1
ATOM 1369 O O . HIS A 1 92 ? -21.32917 39.60825 77.08612 1.000 20.53540 92 HIS B O 1
ATOM 1383 N N . ASP A 1 93 ? -21.91558 40.44014 79.08989 1.000 18.89070 93 ASP B N 1
ATOM 1384 C CA . ASP A 1 93 ? -20.99617 41.57434 79.03197 1.000 18.47450 93 ASP B CA 1
ATOM 1385 C C . ASP A 1 93 ? -19.62555 41.25790 79.62736 1.000 18.71171 93 ASP B C 1
ATOM 1386 O O . ASP A 1 93 ? -18.83521 42.18168 79.87371 1.000 20.09240 93 ASP B O 1
ATOM 1395 N N . GLY A 1 94 ? -19.31711 39.98185 79.83900 1.000 15.86422 94 GLY B N 1
ATOM 1396 C CA . GLY A 1 94 ? -18.03447 39.62626 80.41408 1.000 15.48079 94 GLY B CA 1
ATOM 1397 C C . GLY A 1 94 ? -16.88482 39.89202 79.46660 1.000 15.65113 94 GLY B C 1
ATOM 1398 O O . GLY A 1 94 ? -17.04311 39.84992 78.24746 1.000 15.29082 94 GLY B O 1
ATOM 1402 N N . GLN A 1 95 ? -15.71362 40.15854 80.04222 1.000 14.54309 95 GLN B N 1
ATOM 1403 C CA . GLN A 1 95 ? -14.49957 40.37676 79.27739 1.000 14.04664 95 GLN B CA 1
ATOM 1404 C C . GLN A 1 95 ? -13.32393 39.72538 79.98132 1.000 13.77395 95 GLN B C 1
ATOM 1405 O O . GLN A 1 95 ? -13.17605 39.84990 81.20999 1.000 14.93777 95 GLN B O 1
ATOM 1419 N N . ILE A 1 96 ? -12.47513 39.07114 79.20126 1.000 13.18744 96 ILE B N 1
ATOM 1420 C CA . ILE A 1 96 ? -11.30710 38.34939 79.68300 1.000 13.21095 96 ILE B CA 1
ATOM 1421 C C . ILE A 1 96 ? -10.08760 38.89045 78.96873 1.000 13.95573 96 ILE B C 1
ATOM 1422 O O . ILE A 1 96 ? -10.11411 39.05443 77.73568 1.000 14.13282 96 ILE B O 1
ATOM 1438 N N . VAL A 1 97 ? -9.01025 39.14187 79.69147 1.000 13.09623 97 VAL B N 1
ATOM 1439 C CA . VAL A 1 97 ? -7.69559 39.38833 79.12004 1.000 13.90760 97 VAL B CA 1
ATOM 1440 C C . VAL A 1 97 ? -6.90019 38.10783 79.32102 1.000 14.25801 97 VAL B C 1
ATOM 1441 O O . VAL A 1 97 ? -6.75888 37.64915 80.45900 1.000 14.36448 97 VAL B O 1
ATOM 1454 N N . ALA A 1 98 ? -6.41244 37.50733 78.24313 1.000 13.35058 98 ALA B N 1
ATOM 1455 C CA . ALA A 1 98 ? -5.78532 36.18865 78.27353 1.000 13.62141 98 ALA B CA 1
ATOM 1456 C C . ALA A 1 98 ? -4.42561 36.28152 77.62106 1.000 13.37613 98 ALA B C 1
ATOM 1457 O O . ALA A 1 98 ? -4.33627 36.70196 76.46823 1.000 15.15707 98 ALA B O 1
ATOM 1464 N N . ILE A 1 99 ? -3.37794 35.85770 78.31962 1.000 13.26187 99 ILE B N 1
ATOM 1465 C CA . ILE A 1 99 ? -2.00411 36.09969 77.88466 1.000 12.85382 99 ILE B CA 1
ATOM 1466 C C . ILE A 1 99 ? -1.26099 34.77783 77.74201 1.000 14.29991 99 ILE B C 1
ATOM 1467 O O . ILE A 1 99 ? -1.19484 33.99876 78.70000 1.000 15.13015 99 ILE B O 1
ATOM 1483 N N . ASP A 1 100 ? -0.63904 34.55347 76.57914 1.000 13.34901 100 ASP B N 1
ATOM 1484 C CA . ASP A 1 100 ? 0.16842 33.35480 76.37177 1.000 14.95635 100 ASP B CA 1
ATOM 1485 C C . ASP A 1 100 ? 1.07108 33.64392 75.19802 1.000 14.78219 100 ASP B C 1
ATOM 1486 O O . ASP A 1 100 ? 0.60653 34.23989 74.21702 1.000 16.36139 100 ASP B O 1
ATOM 1495 N N . PRO A 1 101 ? 2.35773 33.27184 75.23014 1.000 14.85658 101 PRO B N 1
ATOM 1496 C CA . PRO A 1 101 ? 3.20756 33.49407 74.04757 1.000 17.21530 101 PRO B CA 1
ATOM 1497 C C . PRO A 1 101 ? 2.87898 32.57574 72.88735 1.000 18.44904 101 PRO B C 1
ATOM 1498 O O . PRO A 1 101 ? 3.33086 32.85220 71.75907 1.000 22.31036 101 PRO B O 1
ATOM 1509 N N . ASN A 1 102 ? 2.10617 31.51421 73.09187 1.000 17.55528 102 ASN B N 1
ATOM 1510 C CA . ASN A 1 102 ? 1.87312 30.50313 72.07096 1.000 17.53916 102 ASN B CA 1
ATOM 1511 C C . ASN A 1 102 ? 0.53636 30.74888 71.38540 1.000 18.14584 102 ASN B C 1
ATOM 1512 O O . ASN A 1 102 ? -0.48351 30.14585 71.72153 1.000 17.70449 102 ASN B O 1
ATOM 1523 N N . ARG A 1 103 ? 0.55281 31.61211 70.36870 1.000 18.17230 103 ARG B N 1
ATOM 1524 C CA . ARG A 1 103 ? -0.65259 31.84059 69.57807 1.000 18.03993 103 ARG B CA 1
ATOM 1525 C C . ARG A 1 103 ? -1.09917 30.57256 68.85068 1.000 18.98182 103 ARG B C 1
ATOM 1526 O O . ARG A 1 103 ? -2.29927 30.35802 68.68516 1.000 19.59811 103 ARG B O 1
ATOM 1547 N N . GLU A 1 104 ? -0.16386 29.71914 68.42307 1.000 19.09326 104 GLU B N 1
ATOM 1548 C CA . GLU A 1 104 ? -0.54617 28.50992 67.68999 1.000 21.42541 104 GLU B CA 1
ATOM 1549 C C . GLU A 1 104 ? -1.45862 27.63851 68.54337 1.000 21.00899 104 GLU B C 1
ATOM 1550 O O . GLU A 1 104 ? -2.47609 27.12685 68.06462 1.000 20.93266 104 GLU B O 1
ATOM 1562 N N . ALA A 1 105 ? -1.11690 27.46953 69.82006 1.000 19.19786 105 ALA B N 1
ATOM 1563 C CA . ALA A 1 105 ? -1.96474 26.67188 70.70388 1.000 18.77794 105 ALA B CA 1
ATOM 1564 C C . ALA A 1 105 ? -3.33842 27.30576 70.86039 1.000 18.79420 105 ALA B C 1
ATOM 1565 O O . ALA A 1 105 ? -4.36589 26.61633 70.78505 1.000 17.47901 105 ALA B O 1
ATOM 1572 N N . PHE A 1 106 ? -3.37926 28.62493 71.06255 1.000 16.32445 106 PHE B N 1
ATOM 1573 C CA . PHE A 1 106 ? -4.65988 29.31845 71.14609 1.000 16.84152 106 PHE B CA 1
ATOM 1574 C C . PHE A 1 106 ? -5.50699 29.05286 69.90826 1.000 17.26082 106 PHE B C 1
ATOM 1575 O O . PHE A 1 106 ? -6.71870 28.83892 70.00333 1.000 17.54260 106 PHE B O 1
ATOM 1592 N N . GLU A 1 107 ? -4.88740 29.03259 68.73688 1.000 18.67585 107 GLU B N 1
ATOM 1593 C CA . GLU A 1 107 ? -5.62413 28.87010 67.47949 1.000 19.38363 107 GLU B CA 1
ATOM 1594 C C . GLU A 1 107 ? -6.14841 27.45051 67.28626 1.000 18.63180 107 GLU B C 1
ATOM 1595 O O . GLU A 1 107 ? -7.06478 27.25910 66.48026 1.000 20.92772 107 GLU B O 1
ATOM 1607 N N . VAL A 1 108 ? -5.67336 26.48147 68.07209 1.000 19.53061 108 VAL B N 1
ATOM 1608 C CA . VAL A 1 108 ? -6.31888 25.16923 68.11363 1.000 21.07100 108 VAL B CA 1
ATOM 1609 C C . VAL A 1 108 ? -7.71648 25.27185 68.71329 1.000 21.36750 108 VAL B C 1
ATOM 1610 O O . VAL A 1 108 ? -8.66932 24.65048 68.22423 1.000 22.41892 108 VAL B O 1
ATOM 1623 N N . GLY A 1 109 ? -7.85739 26.01543 69.80788 1.000 18.36847 109 GLY B N 1
ATOM 1624 C CA . GLY A 1 109 ? -9.13291 26.15376 70.47754 1.000 19.70473 109 GLY B CA 1
ATOM 1625 C C . GLY A 1 109 ? -10.02117 27.22025 69.87802 1.000 17.43443 109 GLY B C 1
ATOM 1626 O O . GLY A 1 109 ? -11.24165 27.18307 70.05815 1.000 18.36534 109 GLY B O 1
ATOM 1630 N N . LEU A 1 110 ? -9.43588 28.18086 69.15714 1.000 16.76809 110 LEU B N 1
ATOM 1631 C CA . LEU A 1 110 ? -10.22549 29.31758 68.69395 1.000 16.57302 110 LEU B CA 1
ATOM 1632 C C . LEU A 1 110 ? -11.46652 28.91631 67.89536 1.000 16.61890 110 LEU B C 1
ATOM 1633 O O . LEU A 1 110 ? -12.52372 29.52386 68.09856 1.000 16.41881 110 LEU B O 1
ATOM 1649 N N . PRO A 1 111 ? -11.41470 27.94574 66.97339 1.000 17.54274 111 PRO B N 1
ATOM 1650 C CA . PRO A 1 111 ? -12.65551 27.60093 66.24466 1.000 18.31333 111 PRO B CA 1
ATOM 1651 C C . PRO A 1 111 ? -13.79097 27.15037 67.15092 1.000 17.28345 111 PRO B C 1
ATOM 1652 O O . PRO A 1 111 ? -14.96079 27.42103 66.86191 1.000 17.61639 111 PRO B O 1
ATOM 1663 N N . CYS A 1 112 ? -13.45685 26.50259 68.26721 1.000 17.27459 112 CYS B N 1
ATOM 1664 C CA . CYS A 1 112 ? -14.45844 26.08202 69.23887 1.000 18.34223 112 CYS B CA 1
ATOM 1665 C C . CYS A 1 112 ? -15.01713 27.27952 69.98688 1.000 15.35000 112 CYS B C 1
ATOM 1666 O O . CYS A 1 112 ? -16.22931 27.37847 70.20125 1.000 17.07299 112 CYS B O 1
ATOM 1674 N N . ILE A 1 113 ? -14.13407 28.19519 70.39484 1.000 16.07054 113 ILE B N 1
ATOM 1675 C CA . ILE A 1 113 ? -14.56021 29.45020 71.01098 1.000 16.72194 113 ILE B CA 1
ATOM 1676 C C . ILE A 1 113 ? -15.51255 30.19347 70.08233 1.000 15.26984 113 ILE B C 1
ATOM 1677 O O . ILE A 1 113 ? -16.54032 30.74090 70.50548 1.000 16.54120 113 ILE B O 1
ATOM 1693 N N . GLN A 1 114 ? -15.16640 30.23137 68.79567 1.000 16.46389 114 GLN B N 1
ATOM 1694 C CA . GLN A 1 114 ? -15.97597 30.95563 67.82065 1.000 18.48109 114 GLN B CA 1
ATOM 1695 C C . GLN A 1 114 ? -17.34025 30.30825 67.63636 1.000 16.15443 114 GLN B C 1
ATOM 1696 O O . GLN A 1 114 ? -18.36717 30.99531 67.66033 1.000 19.16788 114 GLN B O 1
ATOM 1710 N N . LYS A 1 115 ? -17.36962 28.97841 67.49056 1.000 18.26084 115 LYS B N 1
ATOM 1711 C CA . LYS A 1 115 ? -18.64783 28.28498 67.32630 1.000 18.97590 115 LYS B CA 1
ATOM 1712 C C . LYS A 1 115 ? -19.52228 28.45005 68.56791 1.000 19.12315 115 LYS B C 1
ATOM 1713 O O . LYS A 1 115 ? -20.75576 28.50505 68.46177 1.000 20.77692 115 LYS B O 1
ATOM 1732 N N . ALA A 1 116 ? -18.90182 28.56880 69.75824 1.000 17.40091 116 ALA B N 1
ATOM 1733 C CA . ALA A 1 116 ? -19.65524 28.79333 70.98402 1.000 19.32165 116 ALA B CA 1
ATOM 1734 C C . ALA A 1 116 ? -20.19550 30.21262 71.08449 1.000 17.55193 116 ALA B C 1
ATOM 1735 O O . ALA A 1 116 ? -21.02137 30.48754 71.96005 1.000 20.74916 116 ALA B O 1
ATOM 1742 N N . GLY A 1 117 ? -19.72904 31.11969 70.22557 1.000 17.19589 117 GLY B N 1
ATOM 1743 C CA . GLY A 1 117 ? -20.23941 32.46647 70.17124 1.000 17.55612 117 GLY B CA 1
ATOM 1744 C C . GLY A 1 117 ? -19.61781 33.43723 71.14666 1.000 16.58227 117 GLY B C 1
ATOM 1745 O O . GLY A 1 117 ? -20.17545 34.51779 71.35585 1.000 19.14340 117 GLY B O 1
ATOM 1749 N N . VAL A 1 118 ? -18.46459 33.11168 71.72243 1.000 16.15495 118 VAL B N 1
ATOM 1750 C CA . VAL A 1 118 ? -17.92742 33.89835 72.82550 1.000 16.00963 118 VAL B CA 1
ATOM 1751 C C . VAL A 1 118 ? -16.56312 34.48756 72.51106 1.000 17.38717 118 VAL B C 1
ATOM 1752 O O . VAL A 1 118 ? -15.90266 34.99738 73.40886 1.000 16.07168 118 VAL B O 1
ATOM 1765 N N . GLU A 1 119 ? -16.13798 34.47238 71.24929 1.000 16.51773 119 GLU B N 1
ATOM 1766 C CA . GLU A 1 119 ? -14.85479 35.09331 70.93094 1.000 16.44698 119 GLU B CA 1
ATOM 1767 C C . GLU A 1 119 ? -14.80796 36.54467 71.40151 1.000 15.27115 119 GLU B C 1
ATOM 1768 O O . GLU A 1 119 ? -13.75618 37.02033 71.85790 1.000 15.69603 119 GLU B O 1
ATOM 1780 N N . HIS A 1 120 ? -15.94466 37.25451 71.33365 1.000 15.69010 120 HIS B N 1
ATOM 1781 C CA . HIS A 1 120 ? -15.96280 38.67540 71.68404 1.000 16.47504 120 HIS B CA 1
ATOM 1782 C C . HIS A 1 120 ? -15.59686 38.92084 73.14435 1.000 14.63026 120 HIS B C 1
ATOM 1783 O O . HIS A 1 120 ? -15.24967 40.04689 73.51185 1.000 15.98837 120 HIS B O 1
ATOM 1797 N N . LYS A 1 121 ? -15.76083 37.91833 74.01347 1.000 14.98364 121 LYS B N 1
ATOM 1798 C CA . LYS A 1 121 ? -15.43211 38.10372 75.42177 1.000 14.54863 121 LYS B CA 1
ATOM 1799 C C . LYS A 1 121 ? -13.94346 38.02476 75.70579 1.000 16.01242 121 LYS B C 1
AT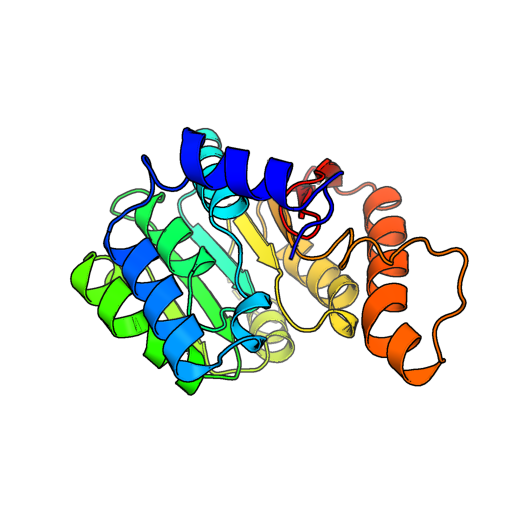OM 1800 O O . LYS A 1 121 ? -13.55939 38.16437 76.87379 1.000 17.48862 121 LYS B O 1
ATOM 1819 N N . ILE A 1 122 ? -13.10908 37.80354 74.70196 1.000 14.96241 122 ILE B N 1
ATOM 1820 C CA . ILE A 1 122 ? -11.70504 37.46672 74.89532 1.000 14.82484 122 ILE B CA 1
ATOM 1821 C C . ILE A 1 122 ? -10.81264 38.47974 74.19330 1.000 14.60730 122 ILE B C 1
ATOM 1822 O O . ILE A 1 122 ? -10.95632 38.70994 72.98094 1.000 15.80487 122 ILE B O 1
ATOM 1838 N N . ASN A 1 123 ? -9.84743 39.02304 74.93351 1.000 14.62524 123 ASN B N 1
ATOM 1839 C CA . ASN A 1 123 ? -8.69944 39.77118 74.41812 1.000 14.18155 123 ASN B CA 1
ATOM 1840 C C . ASN A 1 123 ? -7.50171 38.85115 74.60692 1.000 14.58660 123 ASN B C 1
ATOM 1841 O O . ASN A 1 123 ? -6.93836 38.78926 75.70798 1.000 14.62986 123 ASN B O 1
ATOM 1852 N N . PHE A 1 124 ? -7.12369 38.12170 73.56061 1.000 14.69039 124 PHE B N 1
ATOM 1853 C CA . PHE A 1 124 ? -5.96179 37.24833 73.61601 1.000 14.24229 124 PHE B CA 1
ATOM 1854 C C . PHE A 1 124 ? -4.71812 38.05104 73.28058 1.000 14.74704 124 PHE B C 1
ATOM 1855 O O . PHE A 1 124 ? -4.66934 38.72823 72.23855 1.000 16.14163 124 PHE B O 1
ATOM 1872 N N . ILE A 1 125 ? -3.70872 37.96940 74.14329 1.000 15.93566 125 ILE B N 1
ATOM 1873 C CA . ILE A 1 125 ? -2.47125 38.71940 73.99427 1.000 15.28473 125 ILE B CA 1
ATOM 1874 C C . ILE A 1 125 ? -1.32931 37.73301 73.82911 1.000 15.14040 125 ILE B C 1
ATOM 1875 O O . ILE A 1 125 ? -1.04310 36.93369 74.73751 1.000 15.50761 125 ILE B O 1
ATOM 1891 N N . GLU A 1 126 ? -0.68211 37.77813 72.66260 1.000 17.68007 126 GLU B N 1
ATOM 1892 C CA . GLU A 1 126 ? 0.46985 36.94700 72.34654 1.000 16.01588 126 GLU B CA 1
ATOM 1893 C C . GLU A 1 126 ? 1.69847 37.61181 72.94764 1.000 18.03768 126 GLU B C 1
ATOM 1894 O O . GLU A 1 126 ? 2.27628 38.53845 72.35778 1.000 18.97921 126 GLU B O 1
ATOM 1906 N N . SER A 1 127 ? 2.10112 37.15627 74.13196 1.000 16.77193 127 SER B N 1
ATOM 1907 C CA . SER A 1 127 ? 3.21622 37.74139 74.85279 1.000 18.20650 127 SER B CA 1
ATOM 1908 C C . SER A 1 127 ? 3.53082 36.84720 76.03621 1.000 16.21142 127 SER B C 1
ATOM 1909 O O . SER A 1 127 ? 2.68433 36.07688 76.49193 1.000 17.27758 127 SER B O 1
ATOM 1917 N N . ASP A 1 128 ? 4.75235 36.96639 76.52224 1.000 18.53010 128 ASP B N 1
ATOM 1918 C CA . ASP A 1 128 ? 5.03767 36.56580 77.89091 1.000 17.66296 128 ASP B CA 1
ATOM 1919 C C . ASP A 1 128 ? 4.24596 37.45241 78.83965 1.000 18.43897 128 ASP B C 1
ATOM 1920 O O . ASP A 1 128 ? 4.05590 38.63900 78.59519 1.000 18.10416 128 ASP B O 1
ATOM 1929 N N . ALA A 1 129 ? 3.79144 36.87619 79.95419 1.000 17.32239 129 ALA B N 1
ATOM 1930 C CA . ALA A 1 129 ? 2.89369 37.62015 80.82467 1.000 16.90103 129 ALA B CA 1
ATOM 1931 C C . ALA A 1 129 ? 3.60001 38.70736 81.62300 1.000 15.73494 129 ALA B C 1
ATOM 1932 O O . ALA A 1 129 ? 3.00571 39.76327 81.86190 1.000 18.03679 129 ALA B O 1
ATOM 1939 N N . ILE A 1 130 ? 4.84691 38.49184 82.03271 1.000 18.30904 130 ILE B N 1
ATOM 1940 C CA . ILE A 1 130 ? 5.48358 39.46564 82.92053 1.000 20.08254 130 ILE B CA 1
ATOM 1941 C C . ILE A 1 130 ? 5.46176 40.86569 82.31021 1.000 20.59939 130 ILE B C 1
ATOM 1942 O O . ILE A 1 130 ? 5.17203 41.85200 82.99873 1.000 23.04504 130 ILE B O 1
ATOM 1958 N N . SER A 1 131 ? 5.78709 40.98329 81.02207 1.000 20.34850 131 SER B N 1
ATOM 1959 C CA . SER A 1 131 ? 5.88597 42.30990 80.41284 1.000 23.15102 131 SER B CA 1
ATOM 1960 C C . SER A 1 131 ? 4.52543 42.99375 80.31458 1.000 22.09757 131 SER B C 1
ATOM 1961 O O . SER A 1 131 ? 4.42294 44.21275 80.49381 1.000 24.65887 131 SER B O 1
ATOM 1969 N N . ILE A 1 132 ? 3.46698 42.22779 80.04505 1.000 19.17854 132 ILE B N 1
ATOM 1970 C CA . ILE A 1 132 ? 2.11734 42.78272 80.01035 1.000 20.91252 132 ILE B CA 1
ATOM 1971 C C . ILE A 1 132 ? 1.69343 43.21672 81.40981 1.000 19.89226 132 ILE B C 1
ATOM 1972 O O . ILE A 1 132 ? 1.14584 44.30474 81.60540 1.000 18.89929 132 ILE B O 1
ATOM 1988 N N . LEU A 1 133 ? 1.90293 42.35013 82.40383 1.000 20.27664 133 LEU B N 1
ATOM 1989 C CA . LEU A 1 133 ? 1.55933 42.70214 83.78102 1.000 20.99305 133 LEU B CA 1
ATOM 1990 C C . LEU A 1 133 ? 2.37365 43.90024 84.26315 1.000 18.35398 133 LEU B C 1
ATOM 1991 O O . LEU A 1 133 ? 1.82905 44.79642 84.90639 1.000 22.42629 133 LEU B O 1
ATOM 2007 N N . ASN A 1 134 ? 3.65762 43.96243 83.90653 1.000 20.86130 134 ASN B N 1
ATOM 2008 C CA . ASN A 1 134 ? 4.46751 45.12039 84.27429 1.000 21.62686 134 ASN B CA 1
ATOM 2009 C C . ASN A 1 134 ? 3.86817 46.38983 83.68335 1.000 25.15294 134 ASN B 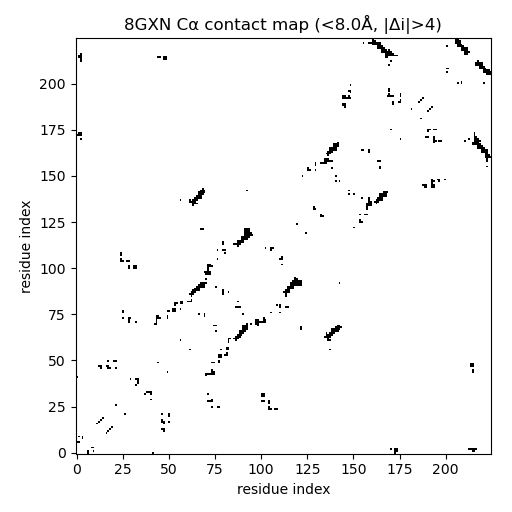C 1
ATOM 2010 O O . ASN A 1 134 ? 3.80027 47.42981 84.35269 1.000 24.61161 134 ASN B O 1
ATOM 2021 N N . GLU A 1 135 ? 3.47345 46.33867 82.40441 1.000 23.62782 135 GLU B N 1
ATOM 2022 C CA . GLU A 1 135 ? 2.87565 47.51053 81.77287 1.000 22.91811 135 GLU B CA 1
ATOM 2023 C C . GLU A 1 135 ? 1.57250 47.90405 82.44712 1.000 23.04650 135 GLU B C 1
ATOM 2024 O O . GLU A 1 135 ? 1.31501 49.09065 82.67452 1.000 24.53603 135 GLU B O 1
ATOM 2036 N N . MET A 1 136 ? 0.74408 46.92330 82.78760 1.000 21.92870 136 MET B N 1
ATOM 2037 C CA . MET A 1 136 ? -0.51462 47.21645 83.43611 1.000 22.69843 136 MET B CA 1
ATOM 2038 C C . MET A 1 136 ? -0.29193 47.91433 84.77142 1.000 21.10067 136 MET B C 1
ATOM 2039 O O . MET A 1 136 ? -1.13833 48.69403 85.21910 1.000 24.78100 136 MET B O 1
ATOM 2053 N N . LEU A 1 137 ? 0.86522 47.70347 85.38000 1.000 20.93502 137 LEU B N 1
ATOM 2054 C CA . LEU A 1 137 ? 1.19021 48.22540 86.69811 1.000 23.87927 137 LEU B CA 1
ATOM 2055 C C . LEU A 1 137 ? 2.11753 49.42711 86.64736 1.000 30.38019 137 LEU B C 1
ATOM 2056 O O . LEU A 1 137 ? 2.51082 49.93754 87.70024 1.000 31.25759 137 LEU B O 1
ATOM 2072 N N . SER A 1 138 ? 2.44687 49.91034 85.45986 1.000 28.85951 138 SER B N 1
ATOM 2073 C CA . SER A 1 138 ? 3.34340 51.05661 85.31701 1.000 39.01898 138 SER B CA 1
ATOM 2074 C C . SER A 1 138 ? 2.63626 52.36832 85.62168 1.000 40.74554 138 SER B C 1
ATOM 2075 O O . SER A 1 138 ? 1.47905 52.48597 85.43355 1.000 43.83796 138 SER B O 1
ATOM 2083 N N . LEU A 1 143 ? -5.15086 54.88171 84.74773 1.000 25.92280 143 LEU B N 1
ATOM 2084 C CA . LEU A 1 143 ? -5.97743 54.02127 85.58670 1.000 28.54474 143 LEU B CA 1
ATOM 2085 C C . LEU A 1 143 ? -5.45298 52.58359 85.52728 1.000 33.08711 143 LEU B C 1
ATOM 2086 O O . LEU A 1 143 ? -5.19443 52.05115 84.44918 1.000 30.21858 143 LEU B O 1
ATOM 2102 N N . LYS A 1 144 ? -5.29556 51.95628 86.68838 1.000 26.47132 144 LYS B N 1
ATOM 2103 C CA . LYS A 1 144 ? -4.87371 50.56557 86.74204 1.00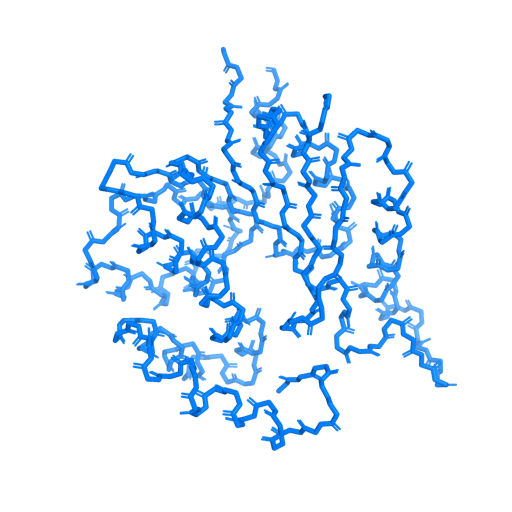0 26.80672 144 LYS B CA 1
ATOM 2104 C C . LYS A 1 144 ? -6.07861 49.68522 86.44017 1.000 25.48908 144 LYS B C 1
ATOM 2105 O O . LYS A 1 144 ? -7.17312 49.91732 86.96538 1.000 29.07533 144 LYS B O 1
ATOM 2124 N N . MET A 1 145 ? -5.89344 48.70448 85.55973 1.000 25.12175 145 MET B N 1
ATOM 2125 C CA . MET A 1 145 ? -6.97068 47.76741 85.27759 1.000 23.68034 145 MET B CA 1
ATOM 2126 C C . MET A 1 145 ? -7.23433 46.92008 86.51703 1.000 24.72465 145 MET B C 1
ATOM 2127 O O . MET A 1 145 ? -6.32173 46.62454 87.29849 1.000 27.16328 145 MET B O 1
ATOM 2141 N N . GLU A 1 146 ? -8.48467 46.52013 86.70539 1.000 22.35127 146 GLU B N 1
ATOM 2142 C CA . GLU A 1 146 ? -8.85000 45.70338 87.85318 1.000 20.73516 146 GLU B CA 1
ATOM 2143 C C . GLU A 1 146 ? -9.71396 44.54029 87.39198 1.000 19.66760 146 GLU B C 1
ATOM 2144 O O . GLU A 1 146 ? -10.52728 44.67591 86.46673 1.000 22.50487 146 GLU B O 1
ATOM 2156 N N . PHE A 1 147 ? -9.52623 43.39763 88.04209 1.000 15.51093 147 PHE B N 1
ATOM 2157 C CA . PHE A 1 147 ? -10.15469 42.15248 87.65430 1.000 14.75144 147 PHE B CA 1
ATOM 2158 C C . PHE A 1 147 ? -10.87018 41.53300 88.85014 1.000 13.48456 147 PHE B C 1
ATOM 2159 O O . PHE A 1 147 ? -10.43511 41.64286 90.00389 1.000 15.72261 147 PHE B O 1
ATOM 2176 N N . ASP A 1 148 ? -11.96004 40.85022 88.57824 1.000 13.74303 148 ASP B N 1
ATOM 2177 C CA . ASP A 1 148 ? -12.68217 40.08953 89.59003 1.000 14.20469 148 ASP B CA 1
ATOM 2178 C C . ASP A 1 148 ? -12.01615 38.75813 89.89354 1.000 13.68721 148 ASP B C 1
ATOM 2179 O O . ASP A 1 148 ? -12.10596 38.26240 91.02787 1.000 15.47979 148 ASP B O 1
ATOM 2188 N N . PHE A 1 149 ? -11.31968 38.18873 88.92944 1.000 13.33229 149 PHE B N 1
ATOM 2189 C CA . PHE A 1 149 ? -10.79456 36.83135 88.98644 1.000 12.77416 149 PHE B CA 1
ATOM 2190 C C . PHE A 1 149 ? -9.56215 36.78183 88.09771 1.000 13.89860 149 PHE B C 1
ATOM 2191 O O . PHE A 1 149 ? -9.54760 37.37105 87.00035 1.000 13.03402 149 PHE B O 1
ATOM 2208 N N . VAL A 1 150 ? -8.54203 36.07458 88.57234 1.000 13.00668 150 VAL B N 1
ATOM 2209 C CA . VAL A 1 150 ? -7.29922 35.82183 87.85787 1.000 12.78011 150 VAL B CA 1
ATOM 2210 C C . VAL A 1 150 ? -7.02411 34.34130 87.94097 1.000 14.35973 150 VAL B C 1
ATOM 2211 O O . VAL A 1 150 ? -7.06731 33.78335 89.04551 1.000 14.35177 150 VAL B O 1
ATOM 2224 N N . LEU A 1 151 ? -6.72061 33.70688 86.81237 1.000 12.64688 151 LEU B N 1
ATOM 2225 C CA . LEU A 1 151 ? -6.28463 32.32514 86.76896 1.000 13.34647 151 LEU B CA 1
ATOM 2226 C C . LEU A 1 151 ? -4.84906 32.24360 86.29622 1.000 14.88562 151 LEU B C 1
ATOM 2227 O O . LEU A 1 151 ? -4.51676 32.78353 85.24130 1.000 15.22659 151 LEU B O 1
ATOM 2243 N N . VAL A 1 152 ? -4.01048 31.55815 87.05045 1.000 14.70125 152 VAL B N 1
ATOM 2244 C CA . VAL A 1 152 ? -2.58684 31.42146 86.74953 1.000 15.28381 152 VAL B CA 1
ATOM 2245 C C . VAL A 1 152 ? -2.34554 29.95450 86.41076 1.000 15.70501 152 VAL B C 1
ATOM 2246 O O . VAL A 1 152 ? -2.46708 29.08858 87.28100 1.000 15.53848 152 VAL B O 1
ATOM 2259 N N . ASP A 1 153 ? -1.99679 29.65545 85.15360 1.000 15.48468 153 ASP B N 1
ATOM 2260 C CA . ASP A 1 153 ? -1.68748 28.30708 84.69925 1.000 15.13119 153 ASP B CA 1
ATOM 2261 C C . ASP A 1 153 ? -0.68843 28.47767 83.55438 1.000 16.75451 153 ASP B C 1
ATOM 2262 O O . ASP A 1 153 ? -1.03813 28.50635 82.39015 1.000 18.15760 153 ASP B O 1
ATOM 2271 N N . ALA A 1 154 ? 0.57454 28.62043 83.90923 1.000 18.49456 154 ALA B N 1
ATOM 2272 C CA . ALA A 1 154 ? 1.58951 29.05857 82.96074 1.000 17.18889 154 ALA B CA 1
ATOM 2273 C C . ALA A 1 154 ? 2.90634 28.42297 83.36381 1.000 17.37519 154 ALA B C 1
ATOM 2274 O O . ALA A 1 154 ? 2.95077 27.22401 83.65931 1.000 19.83581 154 ALA B O 1
ATOM 2281 N N . ASP A 1 155 ? 3.97918 29.21080 83.40314 1.000 15.76329 155 ASP B N 1
ATOM 2282 C CA . ASP A 1 155 ? 5.30753 28.70078 83.70843 1.000 17.07828 155 ASP B CA 1
ATOM 2283 C C . ASP A 1 155 ? 5.51723 28.75702 85.22406 1.000 15.01239 155 ASP B C 1
ATOM 2284 O O . ASP A 1 155 ? 5.63929 29.84292 85.81232 1.000 15.86436 155 ASP B O 1
ATOM 2293 N N . LYS A 1 156 ? 5.55910 27.57605 85.84595 1.000 15.89304 156 LYS B N 1
ATOM 2294 C CA . LYS A 1 156 ? 5.54056 27.48432 87.30502 1.000 16.40177 156 LYS B CA 1
ATOM 2295 C C . LYS A 1 156 ? 6.68295 28.23716 87.98403 1.000 17.68269 156 LYS B C 1
ATOM 2296 O O . LYS A 1 156 ? 6.45114 28.80156 89.06626 1.000 16.52959 156 LYS B O 1
ATOM 2314 N N . PRO A 1 157 ? 7.89887 28.31686 87.43541 1.000 16.66246 157 PRO B N 1
ATOM 2315 C CA . PRO A 1 157 ? 8.94518 29.09234 88.12651 1.000 17.70626 157 PRO B CA 1
ATOM 2316 C C . PRO A 1 157 ? 8.58837 30.53667 88.35649 1.000 17.11592 157 PRO B C 1
ATOM 2317 O O . PRO A 1 157 ? 9.18649 31.16663 89.23277 1.000 18.96630 157 PRO B O 1
ATOM 2328 N N . ASN A 1 158 ? 7.64046 31.10266 87.60961 1.000 15.98716 158 ASN B N 1
ATOM 2329 C CA . ASN A 1 158 ? 7.24668 32.49455 87.78421 1.000 15.76275 158 ASN B CA 1
ATOM 2330 C C . ASN A 1 158 ? 5.99421 32.68310 88.63985 1.000 14.21376 158 ASN B C 1
ATOM 2331 O O . ASN A 1 158 ? 5.51955 33.81131 88.75210 1.000 14.91776 158 ASN B O 1
ATOM 2342 N N . TYR A 1 159 ? 5.45191 31.63363 89.25407 1.000 14.63430 159 TYR B N 1
ATOM 2343 C CA . TYR A 1 159 ? 4.15366 31.79100 89.92118 1.000 14.82291 159 TYR B CA 1
ATOM 2344 C C . TYR A 1 159 ? 4.20387 32.79328 91.06733 1.000 14.75898 159 TYR B C 1
ATOM 2345 O O . TYR A 1 159 ? 3.27158 33.57274 91.24914 1.000 15.23375 159 TYR B O 1
ATOM 2363 N N . ILE A 1 160 ? 5.25514 32.77044 91.88876 1.000 14.51659 160 ILE B N 1
ATOM 2364 C CA . ILE A 1 160 ? 5.32760 33.76939 92.96740 1.000 15.16752 160 ILE B CA 1
ATOM 2365 C C . ILE A 1 160 ? 5.41985 35.17444 92.38889 1.000 13.91181 160 ILE B C 1
ATOM 2366 O O . ILE A 1 160 ? 4.78036 36.11391 92.88119 1.000 15.10429 160 ILE B O 1
ATOM 2382 N N . ASN A 1 161 ? 6.21104 35.34034 91.31750 1.000 15.00252 161 ASN B N 1
ATOM 2383 C CA . ASN A 1 161 ? 6.30948 36.64786 90.67634 1.000 15.40952 161 ASN B CA 1
ATOM 2384 C C . ASN A 1 161 ? 4.94009 37.09075 90.14536 1.000 13.98754 161 ASN B C 1
ATOM 2385 O O . ASN A 1 161 ? 4.54577 38.25815 90.28096 1.000 16.44423 161 ASN B O 1
ATOM 2396 N N . TYR A 1 162 ? 4.18412 36.14965 89.55080 1.000 14.15574 162 TYR B N 1
ATOM 2397 C CA . TYR A 1 162 ? 2.84116 36.49319 89.08556 1.000 14.33062 162 TYR B CA 1
ATOM 2398 C C . TYR A 1 162 ? 1.94803 36.89557 90.25061 1.000 13.62140 162 TYR B C 1
ATOM 2399 O O . TYR A 1 162 ? 1.12921 37.80775 90.12831 1.000 14.52582 162 TYR B O 1
ATOM 2417 N N . HIS A 1 163 ? 2.09339 36.23060 91.39389 1.000 13.88180 163 HIS B N 1
ATOM 2418 C CA . HIS A 1 163 ? 1.27145 36.56624 92.55286 1.000 14.12963 163 HIS B CA 1
ATOM 2419 C C . HIS A 1 163 ? 1.46605 38.01665 92.96015 1.000 12.74243 163 HIS B C 1
ATOM 2420 O O . HIS A 1 163 ? 0.50260 38.72283 93.28747 1.000 13.54170 163 HIS B O 1
ATOM 2434 N N . GLU A 1 164 ? 2.72130 38.47056 92.97164 1.000 14.25316 164 GLU B N 1
ATOM 2435 C CA . GLU A 1 164 ? 2.98439 39.82121 93.45419 1.000 14.35492 164 GLU B CA 1
ATOM 2436 C C . GLU A 1 164 ? 2.49499 40.89699 92.49134 1.000 16.45012 164 GLU B C 1
ATOM 2437 O O . GLU A 1 164 ? 2.29357 42.04511 92.92675 1.000 17.41135 164 GLU B O 1
ATOM 2449 N N . GLN A 1 165 ? 2.27655 40.55118 91.22170 1.000 14.91569 165 GLN B N 1
ATOM 2450 C CA . GLN A 1 165 ? 1.59072 41.43329 90.27525 1.000 16.11289 165 GLN B CA 1
ATOM 2451 C C . GLN A 1 165 ? 0.07631 41.28241 90.37867 1.000 15.62417 165 GLN B C 1
ATOM 2452 O O . GLN A 1 165 ? -0.66060 42.27553 90.43845 1.000 16.34813 165 GLN B O 1
ATOM 2466 N N . ALA A 1 166 ? -0.39788 40.03752 90.40362 1.000 15.02442 166 ALA B N 1
ATOM 2467 C CA . ALA A 1 166 ? -1.83257 39.77828 90.39785 1.000 15.67239 166 ALA B CA 1
ATOM 2468 C C . ALA A 1 166 ? -2.53048 40.34407 91.62576 1.000 14.02253 166 ALA B C 1
ATOM 2469 O O . ALA A 1 166 ? -3.68150 40.77032 91.54174 1.000 15.79792 166 ALA B O 1
ATOM 2476 N N . ILE A 1 167 ? -1.86320 40.32729 92.78797 1.000 13.95848 167 ILE B N 1
ATOM 2477 C CA . ILE A 1 167 ? -2.44225 40.89094 94.01808 1.000 14.38363 167 ILE B CA 1
ATOM 2478 C C . ILE A 1 167 ? -2.72133 42.37772 93.90711 1.000 14.02202 167 ILE B C 1
ATOM 2479 O O . ILE A 1 167 ? -3.54577 42.90654 94.66895 1.000 15.91665 167 ILE B O 1
ATOM 2495 N N . LYS A 1 168 ? -2.06490 43.05387 92.96140 1.000 14.50585 168 LYS B N 1
ATOM 2496 C CA . LYS A 1 168 ? -2.32526 44.45676 92.70283 1.000 15.40574 168 LYS B CA 1
ATOM 2497 C C . LYS A 1 168 ? -3.41874 44.65716 91.65645 1.000 16.56723 168 LYS B C 1
ATOM 2498 O O . LYS A 1 168 ? -4.05756 45.71670 91.62295 1.000 19.86510 168 LYS B O 1
ATOM 2517 N N . LEU A 1 169 ? -3.65041 43.66269 90.80255 1.000 13.96025 169 LEU B N 1
ATOM 2518 C CA . LEU A 1 169 ? -4.59126 43.75642 89.69841 1.000 15.66882 169 LEU B CA 1
ATOM 2519 C C . LEU A 1 169 ? -5.95848 43.20589 90.03413 1.000 15.13728 16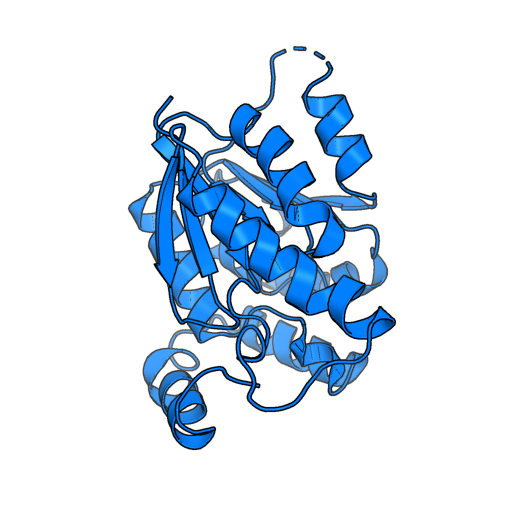9 LEU B C 1
ATOM 2520 O O . LEU A 1 169 ? -6.95312 43.65892 89.46106 1.000 17.54757 169 LEU B O 1
ATOM 2536 N N . VAL A 1 170 ? -6.05061 42.25646 90.94507 1.000 14.49715 170 VAL B N 1
ATOM 2537 C CA . VAL A 1 170 ? -7.33826 41.73806 91.38939 1.000 14.88226 170 VAL B CA 1
ATOM 2538 C C . VAL A 1 170 ? -7.95273 42.70899 92.39468 1.000 15.52451 170 VAL B C 1
ATOM 2539 O O . VAL A 1 170 ? -7.26183 43.35634 93.19823 1.000 15.66422 170 VAL B O 1
ATOM 2552 N N . LYS A 1 171 ? -9.27077 42.82723 92.35711 1.000 15.16130 171 LYS B N 1
ATOM 2553 C CA . LYS A 1 171 ? -9.95740 43.68742 93.30476 1.000 14.81018 171 LYS B CA 1
ATOM 2554 C C . LYS A 1 171 ? -9.91973 43.07733 94.70246 1.000 14.96262 171 LYS B C 1
ATOM 2555 O O . LYS A 1 171 ? -9.80084 41.86463 94.88057 1.000 14.79722 171 LYS B O 1
ATOM 2574 N N . VAL A 1 172 ? -10.03484 43.94314 95.71101 1.000 16.18630 172 VAL B N 1
ATOM 2575 C CA . VAL A 1 172 ? -10.32089 43.45956 97.05439 1.000 16.94663 172 VAL B CA 1
ATOM 2576 C C . VAL A 1 172 ? -11.61481 42.67062 97.01095 1.000 16.41779 172 VAL B C 1
ATOM 2577 O O . VAL A 1 172 ? -12.61684 43.13918 96.46424 1.000 17.67322 172 VAL B O 1
ATOM 2590 N N . GLY A 1 173 ? -11.59407 41.47251 97.55924 1.000 14.99872 173 GLY B N 1
ATOM 2591 C CA . GLY A 1 173 ? -12.70958 40.56581 97.49021 1.000 17.46978 173 GLY B CA 1
ATOM 2592 C C . GLY A 1 173 ? -12.71362 39.66431 96.27990 1.000 16.45180 173 GLY B C 1
ATOM 2593 O O . GLY A 1 173 ? -13.51938 38.72813 96.22562 1.000 16.82753 173 GLY B O 1
ATOM 2597 N N . GLY A 1 174 ? -11.82832 39.91234 95.30916 1.000 14.82074 174 GLY B N 1
ATOM 2598 C CA . GLY A 1 174 ? -11.69138 39.06336 94.14350 1.000 14.45423 174 GLY B CA 1
ATOM 2599 C C . GLY A 1 174 ? -10.76572 37.89261 94.43454 1.000 13.37232 174 GLY B C 1
ATOM 2600 O O . GLY A 1 174 ? -10.23079 37.74490 95.53508 1.000 14.48047 174 GLY B O 1
ATOM 2604 N N . VAL A 1 175 ? -10.58788 37.03663 93.43386 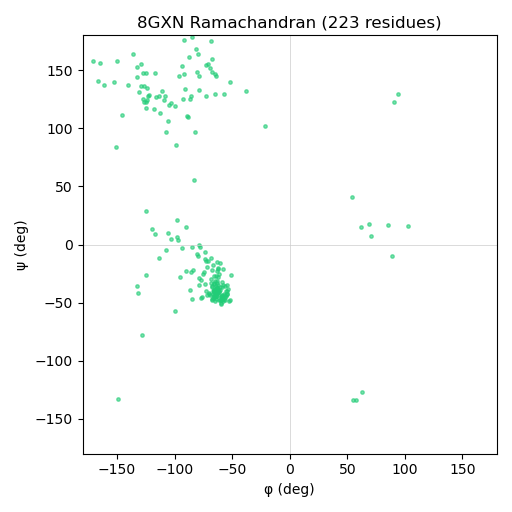1.000 13.53154 175 VAL B N 1
ATOM 2605 C CA . VAL A 1 175 ? -9.89636 35.77100 93.61049 1.000 13.17275 175 VAL B CA 1
ATOM 2606 C C . VAL A 1 175 ? -8.78064 35.61580 92.60201 1.000 13.37539 175 VAL B C 1
ATOM 2607 O O . VAL A 1 175 ? -8.98081 35.86421 91.40392 1.000 13.94882 175 VAL B O 1
ATOM 2620 N N . ILE A 1 176 ? -7.63013 35.13978 93.05839 1.000 13.36501 176 ILE B N 1
ATOM 2621 C CA . ILE A 1 176 ? -6.55961 34.62567 92.21311 1.000 13.28650 176 ILE B CA 1
ATOM 2622 C C . ILE A 1 176 ? -6.53557 33.13063 92.42086 1.000 12.97594 176 ILE B C 1
ATOM 2623 O O . ILE A 1 176 ? -6.42650 32.68382 93.57279 1.000 13.93848 176 ILE B O 1
ATOM 2639 N N . ALA A 1 177 ? -6.64547 32.35045 91.35813 1.000 13.63479 177 ALA B N 1
ATOM 2640 C CA . ALA A 1 177 ? -6.56954 30.89958 91.40957 1.000 13.25039 177 ALA B CA 1
ATOM 2641 C C . ALA A 1 177 ? -5.28178 30.44427 90.74213 1.000 13.46214 177 ALA B C 1
ATOM 2642 O O . ALA A 1 177 ? -4.98392 30.87550 89.61783 1.000 13.94056 177 ALA B O 1
ATOM 2649 N N . TYR A 1 178 ? -4.54290 29.55188 91.39660 1.000 13.44737 178 TYR B N 1
ATOM 2650 C CA . TYR A 1 178 ? -3.33601 28.94527 90.84652 1.000 13.88561 178 TYR B CA 1
ATOM 2651 C C . TYR A 1 178 ? -3.62982 27.50551 90.51002 1.000 14.71909 178 TYR B C 1
ATOM 2652 O O . TYR A 1 178 ? -4.07317 26.75592 91.37881 1.000 14.48263 178 TYR B O 1
ATOM 2670 N N . ASP A 1 179 ? -3.33346 27.10191 89.28997 1.000 14.54592 179 ASP B N 1
ATOM 2671 C CA . ASP A 1 179 ? -3.31658 25.68956 88.92826 1.000 14.87554 179 ASP B CA 1
ATOM 2672 C C . ASP A 1 179 ? -1.98560 25.06494 89.36465 1.000 15.79431 179 ASP B C 1
ATOM 2673 O O . ASP A 1 179 ? -1.03753 25.75492 89.74290 1.000 16.29054 179 ASP B O 1
ATOM 2682 N N . ASN A 1 180 ? -1.92977 23.73798 89.31835 1.000 14.48964 180 ASN B N 1
ATOM 2683 C CA . ASN A 1 180 ? -0.72537 22.95500 89.52177 1.000 15.45219 180 ASN B CA 1
ATOM 2684 C C . ASN A 1 180 ? -0.18423 22.98425 90.94319 1.000 15.39949 180 ASN B C 1
ATOM 2685 O O . ASN A 1 180 ? 0.97983 22.64496 91.14713 1.000 15.93067 180 ASN B O 1
ATOM 2696 N N . THR A 1 181 ? -0.96681 23.37325 91.94304 1.000 14.11550 181 THR B N 1
ATOM 2697 C CA . THR A 1 181 ? -0.39054 23.52619 93.27317 1.000 14.58755 181 THR B CA 1
ATOM 2698 C C . THR A 1 181 ? -0.19682 22.19959 93.99273 1.000 14.59115 181 THR B C 1
ATOM 2699 O O . THR A 1 181 ? 0.37743 22.19317 95.08680 1.000 14.97257 181 THR B O 1
ATOM 2710 N N . LEU A 1 182 ? -0.60154 21.09233 93.38605 1.000 14.62609 182 LEU B N 1
ATOM 2711 C CA . LEU A 1 182 ? -0.25483 19.76181 93.87564 1.000 14.74343 182 LEU B CA 1
ATOM 2712 C C . LEU A 1 182 ? 0.41651 18.95475 92.77713 1.000 18.61549 182 LEU B C 1
ATOM 2713 O O . LEU A 1 182 ? 0.35179 17.72751 92.76891 1.000 21.40472 182 LEU B O 1
ATOM 2729 N N . TRP A 1 183 ? 1.08946 19.66035 91.86770 1.000 16.38558 183 TRP B N 1
ATOM 2730 C CA . TRP A 1 183 ? 1.69202 19.16777 90.62684 1.000 18.97787 183 TRP B CA 1
ATOM 2731 C C . TRP A 1 183 ? 1.97627 17.67701 90.58901 1.000 18.79143 183 TRP B C 1
ATOM 2732 O O . TRP A 1 183 ? 2.95166 17.19252 91.16600 1.000 20.80224 183 TRP B O 1
ATOM 2753 N N . ARG A 1 184 ? 1.09685 16.96448 89.89214 1.000 21.85318 184 ARG B N 1
ATOM 2754 C CA . ARG A 1 184 ? 1.20554 15.54005 89.58372 1.000 24.19950 184 ARG B CA 1
ATOM 2755 C C . ARG A 1 184 ? 1.22559 14.67183 90.83075 1.000 28.18738 184 ARG B C 1
ATOM 2756 O O . ARG A 1 184 ? 1.54632 13.47985 90.75502 1.000 28.81484 184 ARG B O 1
ATOM 2777 N N . GLY A 1 185 ? 0.84120 15.22104 91.97348 1.000 24.96630 185 GLY B N 1
ATOM 2778 C CA . GLY A 1 185 ? 0.97876 14.52898 93.23470 1.000 25.59434 185 GLY B CA 1
ATOM 2779 C C . GLY A 1 185 ? 2.40196 14.39179 93.70990 1.000 26.07532 185 GLY B C 1
ATOM 2780 O O . GLY A 1 185 ? 2.64516 13.72459 94.71484 1.000 31.45532 185 GLY B O 1
ATOM 2784 N N . LEU A 1 186 ? 3.35038 15.02514 93.03125 1.000 25.49087 186 LEU B N 1
ATOM 2785 C CA . LEU A 1 186 ? 4.77377 14.82639 93.26805 1.000 25.77856 186 LEU B CA 1
ATOM 2786 C C . LEU A 1 186 ? 5.37224 15.88330 94.18664 1.000 26.19111 186 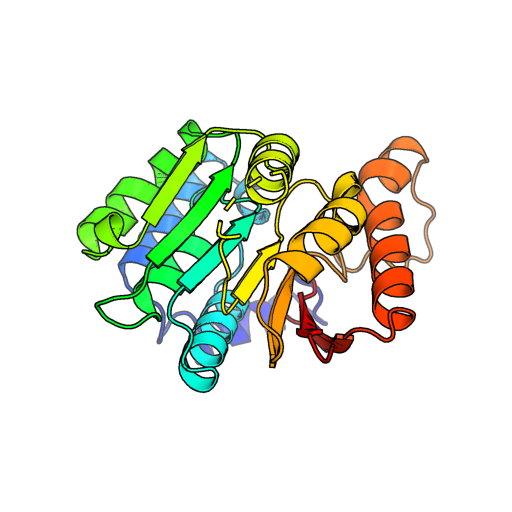LEU B C 1
ATOM 2787 O O . LEU A 1 186 ? 6.58558 15.86689 94.42544 1.000 28.62482 186 LEU B O 1
ATOM 2803 N N . VAL A 1 187 ? 4.54803 16.79083 94.72582 1.000 24.35108 187 VAL B N 1
ATOM 2804 C CA . VAL A 1 187 ? 5.02093 17.73795 95.73323 1.000 26.00560 187 VAL B CA 1
ATOM 2805 C C . VAL A 1 187 ? 5.50316 17.00500 96.97569 1.000 25.75786 187 VAL B C 1
ATOM 2806 O O . VAL A 1 187 ? 6.26116 17.56028 97.77300 1.000 28.70508 187 VAL B O 1
ATOM 2819 N N . VAL A 1 188 ? 5.06172 15.76727 97.16473 1.000 24.88365 188 VAL B N 1
ATOM 2820 C CA . VAL A 1 188 ? 5.64347 14.84166 98.12458 1.000 27.59355 188 VAL B CA 1
ATOM 2821 C C . VAL A 1 188 ? 6.03307 13.58178 97.36652 1.000 36.12742 188 VAL B C 1
ATOM 2822 O O . VAL A 1 188 ? 5.37883 13.19761 96.38946 1.000 34.45555 188 VAL B O 1
ATOM 2835 N N . SER A 1 189 ? 7.10370 12.93671 97.81899 1.000 38.77478 189 SER B N 1
ATOM 2836 C CA . SER A 1 189 ? 7.54924 11.72556 97.15013 1.000 49.02462 189 SER B CA 1
ATOM 2837 C C . SER A 1 189 ? 8.55917 11.02488 98.04289 1.000 48.80260 189 SER B C 1
ATOM 2838 O O . SER A 1 189 ? 9.36051 11.67985 98.71537 1.000 48.37344 189 SER B O 1
ATOM 2846 N N . LYS A 1 190 ? 8.47603 9.69254 98.07978 1.000 54.44034 190 LYS B N 1
ATOM 2847 C CA . LYS A 1 190 ? 9.49861 8.91259 98.76502 1.000 56.63737 190 LYS B CA 1
ATOM 2848 C C . LYS A 1 190 ? 10.77237 8.84277 97.93674 1.000 56.54595 190 LYS B C 1
ATOM 2849 O O . LYS A 1 190 ? 11.86133 8.65344 98.49060 1.000 54.26943 190 LYS B O 1
ATOM 2868 N N . GLU A 1 191 ? 10.66038 8.99412 96.62082 1.000 51.68125 191 GLU B N 1
ATOM 2869 C CA . GLU A 1 191 ? 11.83461 9.04176 95.76631 1.000 50.21471 191 GLU B CA 1
ATOM 2870 C C . GLU A 1 191 ? 12.34558 10.47438 95.68423 1.000 48.91582 191 GLU B C 1
ATOM 2871 O O . GLU A 1 191 ? 11.62983 11.43511 95.97499 1.000 49.73544 191 GLU B O 1
ATOM 2883 N N . GLU A 1 192 ? 13.59475 10.61408 95.27087 1.000 44.77895 192 GLU B N 1
ATOM 2884 C CA . GLU A 1 192 ? 14.18309 11.92868 95.08502 1.000 41.95450 192 GLU B CA 1
ATOM 2885 C C . GLU A 1 192 ? 14.06772 12.32517 93.62105 1.000 39.69428 192 GLU B C 1
ATOM 2886 O O . GLU A 1 192 ? 14.12106 11.48209 92.72362 1.000 34.82838 192 GLU B O 1
ATOM 2898 N N . GLU A 1 193 ? 13.85341 13.61370 93.39500 1.000 41.56307 193 GLU B N 1
ATOM 2899 C CA . GLU A 1 193 ? 13.82130 14.18624 92.06129 1.000 39.28155 193 GLU B CA 1
ATOM 2900 C C . GLU A 1 193 ? 15.21657 14.71051 91.74404 1.000 37.94344 193 GLU B C 1
ATOM 2901 O O . GLU A 1 193 ? 16.00531 15.02215 92.63976 1.000 38.65201 193 GLU B O 1
ATOM 2913 N N . VAL A 1 194 ? 15.53493 14.76410 90.45561 1.000 37.92499 194 VAL B N 1
ATOM 2914 C CA . VAL A 1 194 ? 16.84618 15.25207 90.03124 1.000 37.74515 194 VAL B CA 1
ATOM 2915 C C . VAL A 1 194 ? 16.84549 16.77740 90.02883 1.000 36.76242 194 VAL B C 1
ATOM 2916 O O . VAL A 1 194 ? 15.80104 17.39711 89.76724 1.000 29.86311 194 VAL B O 1
ATOM 2929 N N . PRO A 1 195 ? 17.98521 17.42163 90.30699 1.000 33.14770 195 PRO B N 1
ATOM 2930 C CA . PRO A 1 195 ? 17.96761 18.88148 90.51012 1.000 34.90539 195 PRO B CA 1
ATOM 2931 C C . PRO A 1 195 ? 17.30167 19.68040 89.40986 1.000 35.05769 195 PRO B C 1
ATOM 2932 O O . PRO A 1 195 ? 16.48881 20.56542 89.70224 1.000 30.06911 195 PRO B O 1
ATOM 2943 N N . GLU A 1 196 ? 17.62901 19.40554 88.14961 1.000 34.72493 196 GLU B N 1
ATOM 2944 C CA . GLU A 1 196 ? 17.13559 20.24955 87.07179 1.000 34.41468 196 GLU B CA 1
ATOM 2945 C C . GLU A 1 196 ? 15.61937 20.14427 86.94472 1.000 31.23710 196 GLU B C 1
ATOM 2946 O O . GLU A 1 196 ? 14.93015 21.15007 86.69897 1.000 30.41414 196 GLU B O 1
ATOM 2958 N N . ARG A 1 197 ? 15.08514 18.93190 87.11891 1.000 26.72273 197 ARG B N 1
ATOM 2959 C CA . ARG A 1 197 ? 13.64072 18.74511 87.04703 1.000 32.18782 197 ARG B CA 1
ATOM 2960 C C . ARG A 1 197 ? 12.95402 19.32875 88.28240 1.000 25.21229 197 ARG B C 1
ATOM 2961 O O . ARG A 1 197 ? 11.89551 19.96135 88.17794 1.000 22.16531 197 ARG B O 1
ATOM 2982 N N . PHE A 1 198 ? 13.55887 19.14315 89.45440 1.000 24.51772 198 PHE B N 1
ATOM 2983 C CA . PHE A 1 198 ? 12.99967 19.68207 90.69120 1.000 21.56875 198 PHE B CA 1
ATOM 2984 C C . PHE A 1 198 ? 12.86460 21.19548 90.62063 1.000 24.33664 198 PHE B C 1
ATOM 2985 O O . PHE A 1 198 ? 11.81238 21.74808 90.94673 1.000 21.52744 198 PHE B O 1
ATOM 3002 N N . ARG A 1 199 ? 13.91069 21.88121 90.16000 1.000 23.75100 199 ARG B N 1
ATOM 3003 C CA . ARG A 1 199 ? 13.88333 23.33775 90.09945 1.000 25.43526 199 ARG B CA 1
ATOM 3004 C C . ARG A 1 199 ? 12.84793 23.84548 89.10934 1.000 24.19835 199 ARG B C 1
ATOM 3005 O O . ARG A 1 199 ? 12.35850 24.97239 89.24576 1.000 27.28835 199 ARG B O 1
ATOM 3026 N N . ALA A 1 200 ? 12.52223 23.05389 88.08760 1.000 23.74459 200 ALA B N 1
ATOM 3027 C CA . ALA A 1 200 ? 11.57760 23.47705 87.07650 1.000 23.59953 200 ALA B CA 1
ATOM 3028 C C . ALA A 1 200 ? 10.13738 23.20464 87.45579 1.000 24.34909 200 ALA B C 1
ATOM 3029 O O . ALA A 1 200 ? 9.23955 23.87120 86.93561 1.000 24.64755 200 ALA B O 1
ATOM 3036 N N . ASN A 1 201 ? 9.89550 22.24927 88.34677 1.000 21.48599 201 ASN B N 1
ATOM 3037 C CA . ASN A 1 201 ? 8.53609 21.79766 88.59958 1.000 23.09584 201 ASN B CA 1
ATOM 3038 C C . ASN A 1 201 ? 8.16217 21.81240 90.06931 1.000 21.47976 201 ASN B C 1
ATOM 3039 O O . ASN A 1 201 ? 7.45140 22.71960 90.51723 1.000 21.01430 201 ASN B O 1
ATOM 3050 N N . GLN A 1 202 ? 8.62038 20.82188 90.83108 1.000 19.21823 202 GLN B N 1
ATOM 3051 C CA . GLN A 1 202 ? 8.15810 20.69297 92.20092 1.000 19.55273 202 GLN B CA 1
ATOM 3052 C C . GLN A 1 202 ? 8.57267 21.89072 93.02968 1.000 17.82521 202 GLN B C 1
ATOM 3053 O O . GLN A 1 202 ? 7.77730 22.39780 93.81625 1.000 19.34827 202 GLN B O 1
ATOM 3067 N N . LYS A 1 203 ? 9.81720 22.33061 92.89853 1.000 18.31118 203 LYS B N 1
ATOM 3068 C CA . LYS A 1 203 ? 10.34981 23.36151 93.78482 1.000 17.25085 203 LYS B CA 1
ATOM 3069 C C . LYS A 1 203 ? 9.55144 24.65008 93.69822 1.000 17.52675 203 LYS B C 1
ATOM 3070 O O . LYS A 1 203 ? 9.16409 25.17912 94.75171 1.000 17.07487 203 LYS B O 1
ATOM 3089 N N . PRO A 1 204 ? 9.26966 25.20629 92.52215 1.000 15.28578 204 PRO B N 1
ATOM 3090 C CA . PRO A 1 204 ? 8.50648 26.46614 92.49586 1.000 15.22716 204 PRO B CA 1
ATOM 3091 C C . PRO A 1 204 ? 7.10500 26.31000 93.04127 1.000 15.78360 204 PRO B C 1
ATOM 3092 O O . PRO A 1 204 ? 6.55184 27.28115 93.55340 1.000 15.64746 204 PRO B O 1
ATOM 3103 N N . ILE A 1 205 ? 6.51399 25.11914 92.95998 1.000 15.59172 205 ILE B N 1
ATOM 3104 C CA . ILE A 1 205 ? 5.19065 24.89353 93.54434 1.000 14.34368 205 ILE B CA 1
ATOM 3105 C C . ILE A 1 205 ? 5.26637 24.75950 95.05378 1.000 16.33734 205 ILE B C 1
ATOM 3106 O O . ILE A 1 205 ? 4.45356 25.34873 95.77911 1.000 15.51367 205 ILE B O 1
ATOM 3122 N N . ILE A 1 206 ? 6.22798 23.98877 95.55624 1.000 15.39188 206 ILE B N 1
ATOM 3123 C CA . ILE A 1 206 ? 6.43876 23.90259 97.00091 1.000 16.15528 206 ILE B CA 1
ATOM 3124 C C . ILE A 1 206 ? 6.64108 25.30486 97.56970 1.000 14.67216 206 ILE B C 1
ATOM 3125 O O . ILE A 1 206 ? 6.08033 25.67598 98.60896 1.000 15.65543 206 ILE B O 1
ATOM 3141 N N . GLU A 1 207 ? 7.41413 26.12355 96.86734 1.000 15.64985 207 GLU B N 1
ATOM 3142 C CA . GLU A 1 207 ? 7.67844 27.48226 97.31450 1.000 15.05227 207 GLU B CA 1
ATOM 3143 C C . GLU A 1 207 ? 6.44620 28.36541 97.20033 1.000 14.94604 207 GLU B C 1
ATOM 3144 O O . GLU A 1 207 ? 6.14841 29.13936 98.12083 1.000 15.34031 207 GLU B O 1
ATOM 3156 N N . LEU A 1 208 ? 5.70332 28.25218 96.10144 1.000 15.00918 208 LEU B N 1
ATOM 3157 C CA . LEU A 1 208 ? 4.46717 29.01569 95.98976 1.000 14.63761 208 LEU B CA 1
ATOM 3158 C C . LEU A 1 208 ? 3.54817 28.70819 97.16142 1.000 14.40671 208 LEU B C 1
ATOM 3159 O O . LEU A 1 208 ? 2.93170 29.60516 97.75134 1.000 13.80708 208 LEU B O 1
ATOM 3175 N N . ASN A 1 209 ? 3.41014 27.42493 97.48109 1.000 14.80390 209 ASN B N 1
ATOM 3176 C CA . ASN A 1 209 ? 2.43805 27.03679 98.49866 1.000 14.23678 209 ASN B CA 1
ATOM 3177 C C . ASN A 1 209 ? 2.79733 27.62706 99.85025 1.000 13.64752 209 ASN B C 1
ATOM 3178 O O . ASN A 1 209 ? 1.91238 28.05411 100.59721 1.000 14.85492 209 ASN B O 1
ATOM 3189 N N . LYS A 1 210 ? 4.08743 27.66451 100.19464 1.000 14.17736 210 LYS B N 1
ATOM 3190 C CA . LYS A 1 210 ? 4.49532 28.34494 101.42794 1.000 14.56653 210 LYS B CA 1
ATOM 3191 C C . LYS A 1 210 ? 4.23117 29.84760 101.34375 1.000 14.58932 210 LYS B C 1
ATOM 3192 O O . LYS A 1 210 ? 3.81901 30.48843 102.32081 1.000 14.50883 210 LYS B O 1
ATOM 3211 N N . HIS A 1 211 ? 4.49077 30.42289 100.17422 1.000 14.27320 211 HIS B N 1
ATOM 3212 C CA . HIS A 1 211 ? 4.31132 31.85273 99.95847 1.000 14.08943 211 HIS B CA 1
ATOM 3213 C C . HIS A 1 211 ? 2.86070 32.25035 100.16663 1.000 14.24125 211 HIS B C 1
ATOM 3214 O O . HIS A 1 211 ? 2.55930 33.22249 100.87436 1.000 14.86566 211 HIS B O 1
ATOM 3228 N N . LEU A 1 212 ? 1.93967 31.49816 99.56757 1.000 14.62116 212 LEU B N 1
ATOM 3229 C CA . LEU A 1 212 ? 0.52451 31.80794 99.73326 1.000 13.86064 212 LEU B CA 1
ATOM 3230 C C . LEU A 1 212 ? 0.07510 31.58804 101.17000 1.000 13.73498 212 LEU B C 1
ATOM 3231 O O . LEU A 1 212 ? -0.68079 32.39212 101.71510 1.000 14.24039 212 LEU B O 1
ATOM 3247 N N . ALA A 1 213 ? 0.51380 30.50006 101.79887 1.000 14.24437 213 ALA B N 1
ATOM 3248 C CA . ALA A 1 213 ? 0.08849 30.24368 103.17270 1.000 14.54089 213 ALA B CA 1
ATOM 3249 C C . ALA A 1 213 ? 0.54703 31.33595 104.12421 1.000 14.69538 213 ALA B C 1
ATOM 3250 O O . ALA A 1 213 ? -0.11971 31.59395 105.12545 1.000 16.26672 213 ALA B O 1
ATOM 3257 N N . SER A 1 214 ? 1.64771 31.99606 103.81783 1.000 14.36541 214 SER B N 1
ATOM 3258 C CA . SER A 1 214 ? 2.24055 33.03154 104.65323 1.000 15.92327 214 SER B CA 1
ATOM 3259 C C . SER A 1 214 ? 1.79401 34.43664 104.28858 1.000 16.76254 214 SER B C 1
ATOM 3260 O O . SER A 1 214 ? 2.21406 35.39499 104.94584 1.000 16.88739 214 SER B O 1
ATOM 3268 N N . ASP A 1 215 ? 0.98372 34.60768 103.24404 1.000 14.53512 215 ASP B N 1
ATOM 3269 C CA . ASP A 1 215 ? 0.63898 35.94379 102.76775 1.000 13.73403 215 ASP B CA 1
ATOM 3270 C C . ASP A 1 215 ? -0.58834 36.48154 103.48706 1.000 13.48270 215 ASP B C 1
ATOM 3271 O O . ASP A 1 215 ? -1.71278 36.02440 103.20440 1.000 14.09921 215 ASP B O 1
ATOM 3280 N N . PRO A 1 216 ? -0.45321 37.48717 104.36800 1.000 13.80841 216 PRO B N 1
ATOM 3281 C CA . PRO A 1 216 ? -1.61964 37.97842 105.11320 1.000 14.79486 216 PRO B CA 1
ATOM 3282 C C . PRO A 1 216 ? -2.57814 38.80321 104.27363 1.000 14.89835 216 PRO B C 1
ATOM 3283 O O . PRO A 1 216 ? -3.65377 39.15360 104.76058 1.000 17.18875 216 PRO B O 1
ATOM 3294 N N . ARG A 1 217 ? -2.23782 39.12437 103.02638 1.000 13.84614 217 ARG B N 1
ATOM 3295 C CA . ARG A 1 217 ? -3.12517 39.89786 102.17134 1.000 13.63206 217 ARG B CA 1
ATOM 3296 C C . ARG A 1 217 ? -4.20502 39.04684 101.53305 1.000 13.63409 217 ARG B C 1
ATOM 3297 O O . ARG A 1 217 ? -5.10676 39.60977 100.89492 1.000 14.77126 217 ARG B O 1
ATOM 3318 N N . VAL A 1 218 ? -4.14363 37.72575 101.67146 1.000 13.74698 218 VAL B N 1
ATOM 3319 C CA . VAL A 1 218 ? -5.15285 36.84841 101.08992 1.000 14.13073 218 VAL B CA 1
ATOM 3320 C C . VAL A 1 218 ? -5.61663 35.83724 102.11587 1.000 14.38735 218 VAL B C 1
ATOM 3321 O O . VAL A 1 218 ? -4.86550 35.48119 103.03059 1.000 16.20456 218 VAL B O 1
ATOM 3334 N N . GLU A 1 219 ? -6.84892 35.36993 101.96063 1.000 13.06178 219 GLU B N 1
ATOM 3335 C CA . GLU A 1 219 ? -7.31424 34.10132 102.50168 1.000 13.69334 219 GLU B CA 1
ATOM 3336 C C . GLU A 1 219 ? -7.10319 33.03659 101.44190 1.000 13.38213 219 GLU B C 1
ATOM 3337 O O . GLU A 1 219 ? -7.18196 33.33386 100.24105 1.000 14.36706 219 GLU B O 1
ATOM 3349 N N . ILE A 1 220 ? -6.80537 31.81401 101.85184 1.000 13.99934 220 ILE B N 1
ATOM 3350 C CA . ILE A 1 220 ? -6.51870 30.76564 100.87959 1.000 13.67318 220 ILE B CA 1
ATOM 3351 C C . ILE A 1 220 ? -7.32578 29.51308 101.13494 1.000 13.52507 220 ILE B C 1
ATOM 3352 O O . ILE A 1 220 ? -7.74828 29.23366 102.26934 1.000 13.94831 220 ILE B O 1
ATOM 3368 N N . ALA A 1 221 ? -7.52502 28.73943 100.07356 1.000 13.40580 221 ALA B N 1
ATOM 3369 C CA . ALA A 1 221 ? -8.07501 27.39498 100.15012 1.000 13.09352 221 ALA B CA 1
ATOM 3370 C C . ALA A 1 221 ? -7.41088 26.57473 99.05717 1.000 12.83574 221 ALA B C 1
ATOM 3371 O O . ALA A 1 221 ? -7.64932 26.81631 97.86879 1.000 13.79040 221 ALA B O 1
ATOM 3378 N N . GLN A 1 222 ? -6.57989 25.60690 99.43508 1.000 12.11270 222 GLN B N 1
ATOM 3379 C CA . GLN A 1 222 ? -5.98121 24.68534 98.47772 1.000 13.30976 222 GLN B CA 1
ATOM 3380 C C . GLN A 1 222 ? -6.94682 23.52649 98.25899 1.000 12.85748 222 GLN B C 1
ATOM 3381 O O . GLN A 1 222 ? -7.33520 22.85672 99.22158 1.000 13.64727 222 GLN B O 1
ATOM 3395 N N . ILE A 1 223 ? -7.30301 23.27823 97.01057 1.000 14.09198 223 ILE B N 1
ATOM 3396 C CA . ILE A 1 223 ? -8.33714 22.33716 96.63113 1.000 14.26305 223 ILE B CA 1
ATOM 3397 C C . ILE A 1 223 ? -7.70738 21.21546 95.82318 1.000 14.10319 223 ILE B C 1
ATOM 3398 O O . ILE A 1 223 ? -7.07482 21.46115 94.78606 1.000 14.62338 223 ILE B O 1
ATOM 3414 N N . SER A 1 224 ? -7.94771 19.97860 96.23901 1.000 13.49336 224 SER B N 1
ATOM 3415 C CA . SER A 1 224 ? -7.38529 18.81555 95.56875 1.000 13.63238 224 SER B CA 1
ATOM 3416 C C . SER A 1 224 ? -8.19711 18.38561 94.35124 1.000 14.87702 224 SER B C 1
ATOM 3417 O O . SER A 1 224 ? -8.62481 17.23239 94.26600 1.000 15.62754 224 SER B O 1
ATOM 3425 N N . ILE A 1 225 ? -8.39942 19.30975 93.41400 1.000 14.27288 225 ILE B N 1
ATOM 3426 C CA . ILE A 1 225 ? -9.06563 19.06006 92.14331 1.000 13.98720 225 ILE B CA 1
ATOM 3427 C C . ILE A 1 225 ? -8.05314 19.32444 91.03664 1.000 15.39745 225 ILE B C 1
ATOM 3428 O O . ILE A 1 225 ? -7.16763 20.17316 91.17853 1.000 15.33211 225 ILE B O 1
ATOM 3444 N N . GLY A 1 226 ? -8.17153 18.57639 89.93314 1.000 15.38941 226 GLY B N 1
ATOM 3445 C CA . GLY A 1 226 ? -7.25510 18.76806 88.81895 1.000 16.06978 226 GLY B CA 1
ATOM 3446 C C . GLY A 1 226 ? -5.83990 18.46522 89.23215 1.000 15.89613 226 GLY B C 1
ATOM 3447 O O . GLY A 1 226 ? -5.54172 17.41111 89.79424 1.000 17.38959 226 GLY B O 1
ATOM 3451 N N . ASP A 1 227 ? -4.94622 19.41672 88.97973 1.000 17.74247 227 ASP B N 1
ATOM 3452 C CA . ASP A 1 227 ? -3.55176 19.32705 89.38787 1.000 16.38925 227 ASP B CA 1
ATOM 3453 C C . ASP A 1 227 ? -3.28502 20.08749 90.68426 1.000 15.84716 227 ASP B C 1
ATOM 3454 O O . ASP A 1 227 ? -2.12510 20.39171 91.00190 1.000 16.50211 227 ASP B O 1
ATOM 3463 N N . GLY A 1 228 ? -4.33225 20.33233 91.46220 1.000 15.34886 228 GLY B N 1
ATOM 3464 C CA . GLY A 1 228 ? -4.29151 21.19855 92.61879 1.000 14.79449 228 GLY B CA 1
ATOM 3465 C C . GLY A 1 228 ? -4.63127 22.61493 92.23258 1.000 15.12299 228 GLY B C 1
ATOM 3466 O O . GLY A 1 228 ? -3.97986 23.18772 91.34677 1.000 16.04725 228 GLY B O 1
ATOM 3470 N N . VAL A 1 229 ? -5.66040 23.19484 92.83978 1.000 14.10461 229 VAL B N 1
ATOM 3471 C CA . VAL A 1 229 ? -6.03727 24.57503 92.58833 1.000 13.62744 229 VAL B CA 1
ATOM 3472 C C . VAL A 1 229 ? -6.05186 25.28180 93.92943 1.000 13.73027 229 VAL B C 1
ATOM 3473 O O . VAL A 1 229 ? -6.79223 24.87304 94.83234 1.000 14.16953 229 VAL B O 1
ATOM 3486 N N . THR A 1 230 ? -5.26809 26.34391 94.07239 1.000 13.63768 230 THR B N 1
ATOM 3487 C CA . THR A 1 230 ? -5.33193 27.15880 95.27443 1.000 12.64656 230 THR B CA 1
ATOM 3488 C C . THR A 1 230 ? -6.04928 28.45842 94.96862 1.000 12.59933 230 THR B C 1
ATOM 3489 O O . THR A 1 230 ? -5.61642 29.24022 94.10781 1.000 13.78306 230 THR B O 1
ATOM 3500 N N . LEU A 1 231 ? -7.14380 28.68699 95.66328 1.000 13.21766 231 LEU B N 1
ATOM 3501 C CA . LEU A 1 231 ? -7.89135 29.92785 95.57878 1.000 12.83560 231 LEU B CA 1
ATOM 3502 C C . LEU A 1 231 ? -7.38675 30.91053 96.61379 1.000 13.55495 231 LEU B C 1
ATOM 3503 O O . LEU A 1 231 ? -7.22648 30.55820 97.79077 1.000 13.94229 231 LEU B O 1
ATOM 3519 N N . CYS A 1 232 ? -7.17472 32.14619 96.19454 1.000 13.45923 232 CYS B N 1
ATOM 3520 C CA . CYS A 1 232 ? -6.70139 33.21653 97.05808 1.000 12.90493 232 CYS B CA 1
ATOM 3521 C C . CYS A 1 232 ? -7.69040 34.35823 96.96144 1.000 15.88903 232 CYS B C 1
ATOM 3522 O O . CYS A 1 232 ? -7.85476 34.94012 95.88540 1.000 15.80655 232 CYS B O 1
ATOM 3530 N N . ARG A 1 233 ? -8.32950 34.70683 98.05632 1.000 13.26441 233 ARG B N 1
ATOM 3531 C CA . ARG A 1 233 ? -9.26624 35.82365 98.08804 1.000 13.31687 233 ARG B CA 1
ATOM 3532 C C . ARG A 1 233 ? -8.54406 37.03146 98.67600 1.000 13.62786 233 ARG B C 1
ATOM 3533 O O . ARG A 1 233 ? -8.05547 36.97712 99.81273 1.000 13.76392 233 ARG B O 1
ATOM 3554 N N . ARG A 1 234 ? -8.43452 38.10667 97.90506 1.000 13.41190 234 ARG B N 1
ATOM 3555 C CA . ARG A 1 234 ? -7.71051 39.28570 98.36750 1.000 14.24158 234 ARG B CA 1
ATOM 3556 C C . ARG A 1 234 ? -8.52730 40.00858 99.43426 1.000 14.82526 234 ARG B C 1
ATOM 3557 O O . ARG A 1 234 ? -9.69337 40.33967 99.21105 1.000 15.70787 234 ARG B O 1
ATOM 3578 N N . ILE A 1 235 ? -7.91029 40.27598 100.58663 1.000 15.13709 235 ILE B N 1
ATOM 3579 C CA . ILE A 1 235 ? -8.60827 40.90952 101.70723 1.000 16.31350 235 ILE B CA 1
ATOM 3580 C C . ILE A 1 235 ? -8.10700 42.30991 102.02855 1.000 17.43236 235 ILE B C 1
ATOM 3581 O O . ILE A 1 235 ? -8.77725 43.03508 102.77666 1.000 22.63387 235 ILE B O 1
ATOM 3597 N N . ILE A 1 236 ? -6.99130 42.72672 101.47232 1.000 17.08256 236 ILE B N 1
ATOM 3598 C CA . ILE A 1 236 ? -6.49093 44.09872 101.61185 1.000 19.43472 236 ILE B CA 1
ATOM 3599 C C . ILE A 1 236 ? -5.67914 44.40302 100.34446 1.000 19.93664 236 ILE B C 1
ATOM 3600 O O . ILE A 1 236 ? -5.09717 43.49189 99.76383 1.000 17.62504 236 ILE B O 1
#

Radius of gyration: 16.71 Å; Cα contacts (8 Å, |Δi|>4): 401; chains: 1; bounding box: 41×49×39 Å

Sequence (225 aa):
KTILKSEALQKYIWDTSAYPREHEQLKRLRDATFKKYGDRAVMGVPPDEGLFLSMLLKLMNAKKTLEIGVFTGYSLLTTALALPHDGQIVAIDPNREAFEVGLPCIQKAGVEHKINFIESDAISILNEMLSLKMEFDFVLVDADKPNYINYHEQAIKLVKVGGVIAYDNTLWRGLVVSKEEEVPERFRANQKPIIELNKHLASDPRVEIAQISIGDGVTLCRRII

Foldseek 3Di:
DALDPDPVVVVCCCVPPFVVPDDPLLVVLLVLLCVVPPPVSLLDFDRVVLVVVLVVCQVLLWAEEEEQDAFCHNNVLSNQVSHDPNHAYEYEDLDVVRVVSSVVSSVVVPRPVRYDYHNDHVVVVLVVLVVVRAAGQEYEYRHFLLCVVVVVVSNLVRYDQQGKYKYAQLCPVVVLDDPDDDDVVVCSRHNVSSVVVVVVLVPDPQWDWDWDRPSNIMIMTHGHD

Secondary structure (DSSP, 8-state):
--SSS-HHHHHHHIIIIIGGGS-HHHHHHHHHHHHHHGGGGGGSPPHHHHHHHHHHHHHTT--EEEEE--TT-HHHHHHHHHS-TT-EEEEEES-HHHHHHHHHHHHHTT-GGGEEEEES-HHHHHHHHT-----EEEEEE-S-GGGHHHHHHHHHHHEEEEEEEEES-TTGGGTTS-SSPPPHHHHHHTHHHHHHHHHHHHT-TTEEEEEE-STT-EEEEEE--

Nearest PDB structures (foldseek):
  8gxn-assembly1_B  TM=1.004E+00  e=6.656E-47  Theaceae
  8gxo-assembly1_A  TM=9.711E-01  e=5.501E-40  Camellia sinensis
  8gxo-assembly1_B  TM=9.770E-01  e=9.151E-37  Camellia sinensis
  8z8r-assembly2_C  TM=9.529E-01  e=4.581E-32  Narcissus aff. pseudonarcissus MK-2014
  5kva-assembly1_A  TM=9.482E-01  e=2.532E-30  Sorghum bicolor

Solvent-accessible surface area: 11540 Å² total; per-residue (Å²): 102,34,41,52,201,49,141,75,84,8,122,136,51,47,67,71,63,1,81,89,192,23,74,132,17,14,103,102,1,52,67,32,6,123,188,105,55,27,125,145,24,42,94,19,12,24,7,15,3,1,62,57,1,22,117,26,2,120,131,44,128,1,97,66,1,1,4,0,8,9,29,2,0,11,7,0,0,5,4,0,51,11,7,61,154,75,0,70,1,11,0,1,16,92,61,88,109,0,8,84,23,0,28,58,2,0,87,152,22,48,12,75,97,12,19,85,27,51,105,23,76,7,51,53,40,0,83,122,33,50,114,229,98,70,98,1,22,2,0,1,0,32,36,66,27,83,40,0,48,81,7,0,62,18,0,7,113,0,0,61,86,33,0,14,0,0,0,2,17,0,38,13,89,33,72,31,116,64,210,132,167,57,77,78,126,140,67,161,45,19,7,83,12,0,64,71,0,34,144,57,2,72,87,13,114,76,11,82,74,52,85,49,74,33,9,5,0,0,4,24,0,104,45,75,130